Protein AF-A0A439CVV2-F1 (afdb_monomer_lite)

Sequence (310 aa):
MNSAYDDSGLVEGTWQECLGVKFKWTSQHLTPQQLHPLIYSYDKAATEAVERLDDMMASQPTNSPSGDENLDEAANPSPKKKNNPQWHLYELIQEHASKDERIGKLWAEVNTVPEWVDWDQIERGQKIFFRYGGAAISTLTFLSLLGGMGGARTVETLGRTGGFDVKVVRRRLLETVQHTLNVHRDLKSIQPGGDGFVNSVSYFIRDIHILLSRLQALPTLDTVYHKHQVLTRAPHHQSPPPTRRRPAPHHAIAAVQPRYYDTASYGVPINDLDSMGTISVFSAAPIWLGLPRQGIRLREQEIADYLALW

Secondary structure (DSSP, 8-state):
---S--GGG--TT-EEEETTEEEE--TTSPPHHHHGGGGG---HHHHHHHHHHHHHHHTS---PPP--------S---------HHHHHHHHHHHHTTT-HHHHHHHHHHH---TT--HHHHHHHHHHHHHTHHHHHHHHIIIIIIHHTT-HHHHHHHHHTTTTSHHHHHHHHHHHHHHHHHHHH-HHHHSTTSHHHHHHHHHHHHHHHHHHHHHTTSS-HHHHHHHHHHTTS------PPPPP-----TT-SGGG-TTS--HHHH-STT-HHHHHHHHHHHHHIIIIIIHHHTT----HHHHHHHHHH-

Foldseek 3Di:
DPPDFPCVQQDAQDWDADPNDIDGRHPPDDGPVRLVVLLAADDPLLLQLLVVLVVVVVPDPPPDPPDDDDPDDPPDCDPDPPPPVLLVVLVSLVVCLVVDVSSVVVVCVLQDDDPPADLVLLLLLLVLCVVCVVLLVVLCVCCVVVVLCVDPLSVLLCVLLVCPDPVNVVVVVVLVVVLVCQLSVGSQQVHPPHVNSSSVVSVVSVVSNSLCQSQVLAPDSVVVVVVVVVVVDDDDDDDDDDDDDDDDDDRCDSVVDNPSDDCVVNNRPPGPSVVVVNLCSSLPSSARPGQVVVVHHDDPSNSSSNNSSD

pLDDT: mean 73.56, std 22.21, range [26.31, 97.0]

Organism: NCBI:txid363999

Radius of gyration: 23.09 Å; chains: 1; bounding box: 62×69×52 Å

Structure (mmCIF, N/CA/C/O backbone):
data_AF-A0A439CVV2-F1
#
_entry.id   AF-A0A439CVV2-F1
#
loop_
_atom_site.group_PDB
_atom_site.id
_atom_site.type_symbol
_atom_site.label_atom_id
_atom_site.label_alt_id
_atom_site.label_comp_id
_atom_site.label_asym_id
_atom_site.label_entity_id
_atom_site.label_seq_id
_atom_site.pdbx_PDB_ins_code
_atom_site.Cartn_x
_atom_site.Cartn_y
_atom_site.Cartn_z
_atom_site.occupancy
_atom_site.B_iso_or_equiv
_atom_site.auth_seq_id
_atom_site.auth_comp_id
_atom_site.auth_asym_id
_atom_site.auth_atom_id
_atom_site.pdbx_PDB_model_num
ATOM 1 N N . MET A 1 1 ? 1.591 -30.458 7.700 1.00 31.52 1 MET A N 1
ATOM 2 C CA . MET A 1 1 ? 0.904 -30.003 8.928 1.00 31.52 1 MET A CA 1
ATOM 3 C C . MET A 1 1 ? -0.271 -29.131 8.494 1.00 31.52 1 MET A C 1
ATOM 5 O O . MET A 1 1 ? -0.078 -27.947 8.281 1.00 31.52 1 MET A O 1
ATOM 9 N N . ASN A 1 2 ? -1.450 -29.726 8.278 1.00 33.47 2 ASN A N 1
ATOM 10 C CA . ASN A 1 2 ? -2.683 -29.033 7.865 1.00 33.47 2 ASN A CA 1
ATOM 11 C C . ASN A 1 2 ? -3.602 -28.859 9.084 1.00 33.47 2 ASN A C 1
ATOM 13 O O . ASN A 1 2 ? -4.545 -29.624 9.246 1.00 33.47 2 ASN A O 1
ATOM 17 N N . SER A 1 3 ? -3.282 -27.935 9.992 1.00 41.78 3 SER A N 1
ATOM 18 C CA . SER A 1 3 ? -4.073 -27.736 11.221 1.00 41.78 3 SER A CA 1
ATOM 19 C C . SER A 1 3 ? -3.944 -26.312 11.779 1.00 41.78 3 SER A C 1
ATOM 21 O O . SER A 1 3 ? -3.589 -26.144 12.943 1.00 41.78 3 SER A O 1
ATOM 23 N N . ALA A 1 4 ? -4.175 -25.275 10.970 1.00 43.25 4 ALA A N 1
ATOM 24 C CA . ALA A 1 4 ? -4.118 -23.894 11.477 1.00 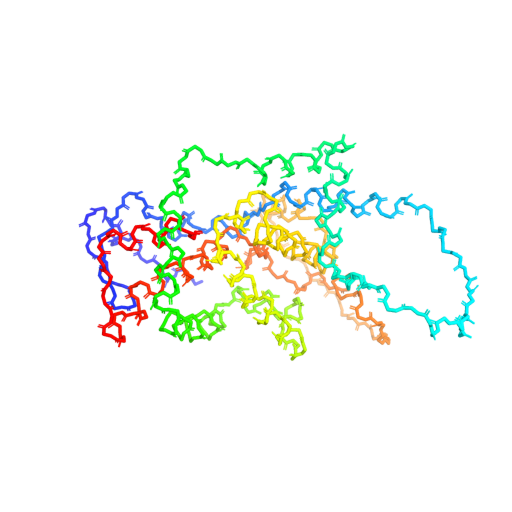43.25 4 ALA A CA 1
ATOM 25 C C . ALA A 1 4 ? -5.367 -23.042 11.213 1.00 43.25 4 ALA A C 1
ATOM 27 O O . ALA A 1 4 ? -5.501 -21.997 11.838 1.00 43.25 4 ALA A O 1
ATOM 28 N N . TYR A 1 5 ? -6.294 -23.482 10.361 1.00 51.50 5 TYR A N 1
ATOM 29 C CA . TYR A 1 5 ? -7.507 -22.722 10.067 1.00 51.50 5 TYR A CA 1
ATOM 30 C C . TYR A 1 5 ? -8.695 -23.680 10.072 1.00 51.50 5 TYR A C 1
ATOM 32 O O . TYR A 1 5 ? -8.883 -24.459 9.142 1.00 51.50 5 TYR A O 1
ATOM 40 N N . ASP A 1 6 ? -9.411 -23.707 11.194 1.00 55.75 6 ASP A N 1
ATOM 41 C CA . ASP A 1 6 ? -10.706 -24.369 11.297 1.00 55.75 6 ASP A CA 1
ATOM 42 C C . ASP A 1 6 ? -11.777 -23.390 10.804 1.00 55.75 6 ASP A C 1
ATOM 44 O O . ASP A 1 6 ? -12.270 -22.551 11.557 1.00 55.75 6 ASP A O 1
ATOM 48 N N . ASP A 1 7 ? -12.106 -23.460 9.515 1.00 62.59 7 ASP A N 1
ATOM 49 C CA . ASP A 1 7 ? -13.101 -22.563 8.913 1.00 62.59 7 ASP A CA 1
ATOM 50 C C . ASP A 1 7 ? -14.540 -22.958 9.250 1.00 62.59 7 ASP A C 1
ATOM 52 O O . ASP A 1 7 ? -15.475 -22.269 8.843 1.00 62.59 7 ASP A O 1
ATOM 56 N N . SER A 1 8 ? -14.748 -24.043 10.007 1.00 61.91 8 SER A N 1
ATOM 57 C CA . SER A 1 8 ? -16.090 -24.499 10.386 1.00 61.91 8 SER A CA 1
ATOM 58 C C . SER A 1 8 ? -16.854 -23.474 11.237 1.00 61.91 8 SER A C 1
ATOM 60 O O . SER A 1 8 ? -18.084 -23.514 11.292 1.00 61.91 8 SER A O 1
ATOM 62 N N . GLY A 1 9 ? -16.143 -22.514 11.844 1.00 66.38 9 GLY A N 1
ATOM 63 C CA . GLY A 1 9 ? -16.711 -21.388 12.586 1.00 66.38 9 GLY A CA 1
ATOM 64 C C . GLY A 1 9 ? -16.961 -20.110 11.772 1.00 66.38 9 GLY A C 1
ATOM 65 O O . GLY A 1 9 ? -17.570 -19.182 12.306 1.00 66.38 9 GLY A O 1
ATOM 66 N N . LEU A 1 10 ? -16.522 -20.025 10.509 1.00 78.38 10 LEU A N 1
ATOM 67 C CA . LEU A 1 10 ? -16.614 -18.812 9.678 1.00 78.38 10 LEU A CA 1
ATOM 68 C C . LEU A 1 10 ? -17.959 -18.728 8.941 1.00 78.38 10 LEU A C 1
ATOM 70 O O . LEU A 1 10 ? -18.034 -18.737 7.713 1.00 78.38 10 LEU A O 1
ATOM 74 N N . VAL A 1 11 ? -19.046 -18.661 9.708 1.00 82.38 11 VAL A N 1
ATOM 75 C CA . VAL A 1 11 ? -20.411 -18.555 9.171 1.00 82.38 11 VAL A CA 1
ATOM 76 C C . VAL A 1 11 ? -20.853 -17.093 9.146 1.00 82.38 11 VAL A C 1
ATOM 78 O O . VAL A 1 11 ? -20.638 -16.351 10.108 1.00 82.38 11 VAL A O 1
ATOM 81 N N . GLU A 1 12 ? -21.494 -16.667 8.056 1.00 87.38 12 GLU A N 1
ATOM 82 C CA . GLU A 1 12 ? -22.037 -15.313 7.936 1.00 87.38 12 GLU A CA 1
ATOM 83 C C . GLU A 1 12 ? -22.966 -14.981 9.111 1.00 87.38 12 GLU A C 1
ATOM 85 O O . GLU A 1 12 ? -23.849 -15.746 9.498 1.00 87.38 12 GLU A O 1
ATOM 90 N N . GLY A 1 13 ? -22.731 -13.821 9.713 1.00 86.38 13 GLY A N 1
ATOM 91 C CA . GLY A 1 13 ? -23.488 -13.329 10.849 1.00 86.38 13 GLY A CA 1
ATOM 92 C C . GLY A 1 13 ? -22.979 -13.759 12.224 1.00 86.38 13 GLY A C 1
ATOM 93 O O . GLY A 1 13 ? -23.478 -13.232 13.222 1.00 86.38 13 GLY A O 1
ATOM 94 N N . THR A 1 14 ? -21.977 -14.637 12.295 1.00 90.25 14 THR A N 1
ATOM 95 C CA . THR A 1 14 ? -21.318 -15.003 13.558 1.00 90.25 14 THR A CA 1
ATOM 96 C C . THR A 1 14 ? -20.357 -13.920 14.038 1.00 90.25 14 THR A C 1
ATOM 98 O O . THR A 1 14 ? -19.819 -13.137 13.252 1.00 90.25 14 THR A O 1
ATOM 101 N N . TRP A 1 15 ? -20.150 -13.862 15.353 1.00 90.81 15 TRP A N 1
ATOM 102 C CA . TRP A 1 15 ? -19.156 -12.984 15.962 1.00 90.81 15 TRP A CA 1
ATOM 103 C C . TRP A 1 15 ? -17.800 -13.678 16.009 1.00 90.81 15 TRP A C 1
ATOM 105 O O . TRP A 1 15 ? -17.697 -14.795 16.508 1.00 90.81 15 TRP A O 1
ATOM 115 N N . GLN A 1 16 ? -16.775 -12.978 15.540 1.00 88.31 16 GLN A N 1
ATOM 116 C CA . GLN A 1 16 ? -15.381 -13.399 15.575 1.00 88.31 16 GLN A CA 1
ATOM 117 C C . GLN A 1 16 ? -14.583 -12.435 16.457 1.00 88.31 16 GLN A C 1
ATOM 119 O O . GLN A 1 16 ? -14.930 -11.256 16.574 1.00 88.31 16 GLN A O 1
ATOM 124 N N . GLU A 1 17 ? -13.519 -12.929 17.089 1.00 87.62 17 GLU A N 1
ATOM 125 C CA . GLU A 1 17 ? -12.618 -12.122 17.912 1.00 87.62 17 GLU A CA 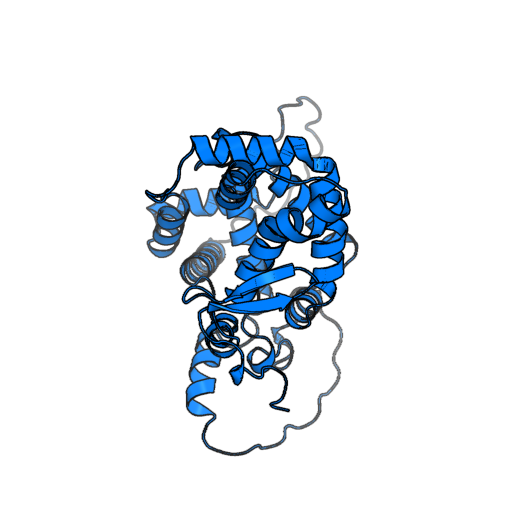1
ATOM 126 C C . GLU A 1 17 ? -11.171 -12.324 17.465 1.00 87.62 17 GLU A C 1
ATOM 128 O O . GLU A 1 17 ? -10.658 -13.441 17.460 1.00 87.62 17 GLU A O 1
ATOM 133 N N . CYS A 1 18 ? -10.503 -11.233 17.099 1.00 82.19 18 CYS A N 1
ATOM 134 C CA . CYS A 1 18 ? -9.099 -11.246 16.703 1.00 82.19 18 CYS A CA 1
ATOM 135 C C . CYS A 1 18 ? -8.388 -10.020 17.279 1.00 82.19 18 CYS A C 1
ATOM 137 O O . CYS A 1 18 ? -8.911 -8.909 17.222 1.00 82.19 18 CYS A O 1
ATOM 139 N N . LEU A 1 19 ? -7.203 -10.215 17.871 1.00 77.94 19 LEU A N 1
ATOM 140 C CA . LEU A 1 19 ? -6.391 -9.148 18.486 1.00 77.94 19 LEU A CA 1
ATOM 141 C C . LEU A 1 19 ? -7.148 -8.278 19.519 1.00 77.94 19 LEU A C 1
ATOM 143 O O . LEU A 1 19 ? -6.795 -7.116 19.745 1.00 77.94 19 LEU A O 1
ATOM 147 N N . GLY A 1 20 ? -8.169 -8.854 20.167 1.00 81.12 20 GLY A N 1
ATOM 148 C CA . GLY A 1 20 ? -9.042 -8.181 21.136 1.00 81.12 20 GLY A CA 1
ATOM 149 C C . GLY A 1 20 ? -10.136 -7.306 20.511 1.00 81.12 20 GLY A C 1
ATOM 150 O O . GLY A 1 20 ? -10.768 -6.527 21.222 1.00 81.12 20 GLY A O 1
ATOM 151 N N . VAL A 1 21 ? -10.356 -7.409 19.198 1.00 83.94 21 VAL A N 1
ATOM 152 C CA . VAL A 1 21 ? -11.432 -6.732 18.466 1.00 83.94 21 VAL A CA 1
ATOM 153 C C . VAL A 1 21 ? -12.486 -7.759 18.076 1.00 83.94 21 VAL A C 1
ATOM 155 O O . VAL A 1 21 ? -12.169 -8.792 17.485 1.00 83.94 21 VAL A O 1
ATOM 158 N N . LYS A 1 22 ? -13.748 -7.459 18.396 1.00 89.25 22 LYS A N 1
ATOM 159 C CA . LYS A 1 22 ? -14.904 -8.266 17.996 1.00 89.25 22 LYS A CA 1
ATOM 160 C C . LYS A 1 22 ? -15.533 -7.689 16.742 1.00 89.25 22 LYS A C 1
ATOM 162 O O . LYS A 1 22 ? -15.829 -6.496 16.700 1.00 89.25 22 LYS A O 1
ATOM 167 N N . PHE A 1 23 ? -15.776 -8.534 15.754 1.00 89.19 23 PHE A N 1
ATOM 168 C CA . PHE A 1 23 ? -16.427 -8.147 14.509 1.00 89.19 23 PHE A CA 1
ATOM 169 C C . PHE A 1 23 ? -17.390 -9.236 14.047 1.00 89.19 23 PHE A C 1
ATOM 171 O O . PHE A 1 23 ? -17.305 -10.391 14.468 1.00 89.19 23 PHE A O 1
ATOM 178 N N . LYS A 1 24 ? -18.348 -8.848 13.210 1.00 91.00 24 LYS A N 1
ATOM 179 C CA . LYS A 1 24 ? -19.322 -9.769 12.632 1.00 91.00 24 LYS A CA 1
ATOM 180 C C . LYS A 1 24 ? -18.786 -10.267 11.296 1.00 91.00 24 LYS A C 1
ATOM 182 O O . LYS A 1 24 ? -18.439 -9.452 10.444 1.00 91.00 24 LYS A O 1
ATOM 187 N N . TRP A 1 25 ? -18.735 -11.582 11.117 1.00 89.94 25 TRP A N 1
ATOM 188 C CA . TRP A 1 25 ? -18.356 -12.175 9.841 1.00 89.94 25 TRP A CA 1
ATOM 189 C C . TRP A 1 25 ? -19.425 -11.862 8.791 1.00 89.94 25 TRP A C 1
ATOM 191 O O . TRP A 1 25 ? -20.625 -11.997 9.049 1.00 89.94 25 TRP A O 1
ATOM 201 N N . THR A 1 26 ? -18.995 -11.434 7.611 1.00 91.94 26 THR A N 1
ATOM 202 C CA . THR A 1 26 ? -19.865 -11.065 6.484 1.00 91.94 26 THR A CA 1
ATOM 203 C C . THR A 1 26 ? -19.395 -11.771 5.224 1.00 91.94 26 THR A C 1
ATOM 205 O O . THR A 1 26 ? -18.246 -12.201 5.149 1.00 91.94 26 THR A O 1
ATOM 208 N N . SER A 1 27 ? -20.249 -11.815 4.207 1.00 89.50 27 SER A N 1
ATOM 209 C CA . SER A 1 27 ? -19.909 -12.290 2.859 1.00 89.50 27 SER A CA 1
ATOM 210 C C . SER A 1 27 ? -18.739 -11.555 2.179 1.00 89.50 27 SER A C 1
ATOM 212 O O . SER A 1 27 ? -18.200 -12.066 1.203 1.00 89.50 27 SER A O 1
ATOM 214 N N . GLN A 1 28 ? -18.312 -10.391 2.686 1.00 89.56 28 GLN A N 1
ATOM 215 C CA . GLN A 1 28 ? -17.134 -9.665 2.188 1.00 89.56 28 GLN A CA 1
ATOM 216 C C . GLN A 1 28 ? -15.811 -10.147 2.809 1.00 89.56 28 GLN A C 1
ATOM 218 O O . GLN A 1 28 ? -14.742 -9.806 2.307 1.00 89.56 28 GLN A O 1
ATOM 223 N N . HIS A 1 29 ? -15.857 -10.917 3.899 1.00 89.62 29 HIS A N 1
ATOM 224 C CA . HIS A 1 29 ? -14.654 -11.460 4.522 1.00 89.62 29 HIS A CA 1
ATOM 225 C C . HIS A 1 29 ? -14.193 -12.712 3.774 1.00 89.62 29 HIS A C 1
ATOM 227 O O . HIS A 1 29 ? -14.954 -13.661 3.593 1.00 89.62 29 HIS A O 1
ATOM 233 N N . LEU A 1 30 ? -12.925 -12.717 3.366 1.00 89.31 30 LEU A N 1
ATOM 234 C CA . LEU A 1 30 ? -12.319 -13.839 2.661 1.00 89.31 30 LEU A CA 1
ATOM 235 C C . LEU A 1 30 ? -11.779 -14.872 3.653 1.00 89.31 30 LEU A C 1
ATOM 237 O O . LEU A 1 30 ? -11.130 -14.520 4.643 1.00 89.31 30 LEU A O 1
A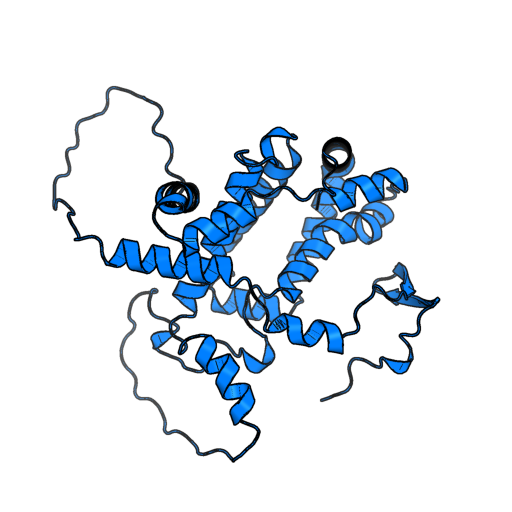TOM 241 N N . THR A 1 31 ? -12.014 -16.154 3.376 1.00 88.56 31 THR A N 1
ATOM 242 C CA . THR A 1 31 ? -11.431 -17.246 4.164 1.00 88.56 31 THR A CA 1
ATOM 243 C C . THR A 1 31 ? -9.936 -17.407 3.858 1.00 88.56 31 THR A C 1
ATOM 245 O O . THR A 1 31 ? -9.466 -17.000 2.789 1.00 88.56 31 THR A O 1
ATOM 248 N N . PRO A 1 32 ? -9.158 -18.057 4.741 1.00 85.25 32 PRO A N 1
ATOM 249 C CA . PRO A 1 32 ? -7.752 -18.367 4.485 1.00 85.25 32 PRO A CA 1
ATOM 250 C C . PRO A 1 32 ? -7.507 -19.091 3.152 1.00 85.25 32 PRO A C 1
ATOM 252 O O . PRO A 1 32 ? -6.533 -18.792 2.466 1.00 85.25 32 PRO A O 1
ATOM 255 N N . GLN A 1 33 ? -8.399 -19.993 2.731 1.00 86.88 33 GLN A N 1
ATOM 256 C CA . GLN A 1 33 ? -8.292 -20.703 1.447 1.00 86.88 33 GLN A CA 1
ATOM 257 C C . GLN A 1 33 ? -8.554 -19.783 0.259 1.00 86.88 33 GLN A C 1
ATOM 259 O O . GLN A 1 33 ? -7.939 -19.970 -0.785 1.00 86.88 33 GLN A O 1
ATOM 264 N N . GLN A 1 34 ? -9.446 -18.802 0.406 1.00 89.19 34 GLN A N 1
ATOM 265 C CA . GLN A 1 34 ? -9.706 -17.802 -0.631 1.00 89.19 34 GLN A CA 1
ATOM 266 C C . GLN A 1 34 ? -8.560 -16.791 -0.741 1.00 89.19 34 GLN A C 1
ATOM 268 O O . GLN A 1 34 ? -8.250 -16.338 -1.839 1.00 89.19 34 GLN A O 1
ATOM 273 N N . LEU A 1 35 ? -7.902 -16.473 0.378 1.00 90.31 35 LEU A N 1
ATOM 274 C CA . LEU A 1 35 ? -6.733 -15.591 0.415 1.00 90.31 35 LEU A CA 1
ATOM 275 C C . LEU A 1 35 ? -5.456 -16.284 -0.070 1.00 90.31 35 LEU A C 1
ATOM 277 O O . LEU A 1 35 ? -4.573 -15.625 -0.608 1.00 90.31 35 LEU A O 1
ATOM 281 N N . HIS A 1 36 ? -5.330 -17.602 0.105 1.00 88.75 36 HIS A N 1
ATOM 282 C CA . HIS A 1 36 ? -4.091 -18.317 -0.202 1.00 88.75 36 HIS A CA 1
ATOM 283 C C . HIS A 1 36 ? -3.615 -18.166 -1.661 1.00 88.75 36 HIS A C 1
ATOM 285 O O . HIS A 1 36 ? -2.432 -17.900 -1.847 1.00 88.75 36 HIS A O 1
ATOM 291 N N . PRO A 1 37 ? -4.466 -18.238 -2.704 1.00 91.75 37 PRO A N 1
ATOM 292 C CA . PRO A 1 37 ? -4.042 -17.992 -4.084 1.00 91.75 37 PRO A CA 1
ATOM 293 C C . PRO A 1 37 ? -3.390 -16.624 -4.315 1.00 91.75 37 PRO A C 1
ATOM 295 O O . PRO A 1 37 ? -2.534 -16.501 -5.191 1.00 91.75 37 PRO A O 1
ATOM 298 N N . LEU A 1 38 ? -3.744 -15.611 -3.516 1.00 89.75 38 LEU A N 1
ATOM 299 C CA . LEU A 1 38 ? -3.215 -14.254 -3.653 1.00 89.75 38 LEU A CA 1
ATOM 300 C C . LEU A 1 38 ? -1.727 -14.163 -3.323 1.00 89.75 38 LEU A C 1
ATOM 302 O O . LEU A 1 38 ? -1.101 -13.187 -3.711 1.00 89.75 38 LEU A O 1
ATOM 306 N N . ILE A 1 39 ? -1.127 -15.177 -2.686 1.00 87.50 39 ILE A N 1
ATOM 307 C CA . ILE A 1 39 ? 0.331 -15.206 -2.495 1.00 87.50 39 ILE A CA 1
ATOM 308 C C . ILE A 1 39 ? 1.090 -15.403 -3.813 1.00 87.50 39 ILE A C 1
ATOM 310 O O . ILE A 1 39 ? 2.279 -15.113 -3.886 1.00 87.50 39 ILE A O 1
ATOM 314 N N . TYR A 1 40 ? 0.423 -15.902 -4.855 1.00 85.44 40 TYR A N 1
ATOM 315 C CA . TYR A 1 40 ? 1.002 -16.112 -6.186 1.00 85.44 40 TYR A CA 1
ATOM 316 C C . TYR A 1 40 ? 0.550 -15.059 -7.204 1.00 85.44 40 TYR A C 1
ATOM 318 O O . TYR A 1 40 ? 0.935 -15.137 -8.371 1.00 85.44 40 TYR A O 1
ATOM 326 N N . SER A 1 41 ? -0.277 -14.104 -6.777 1.00 86.75 41 SER A N 1
ATOM 327 C CA . SER A 1 41 ? -0.754 -12.999 -7.602 1.00 86.75 41 SER A CA 1
ATOM 328 C C . SER A 1 41 ? 0.100 -11.759 -7.358 1.00 86.75 41 SER A C 1
ATOM 330 O O . SER A 1 41 ? 0.536 -11.513 -6.233 1.00 86.75 41 SER A O 1
ATOM 332 N N . TYR A 1 42 ? 0.391 -11.029 -8.427 1.00 86.56 42 TYR A N 1
ATOM 333 C CA . TYR A 1 42 ? 1.249 -9.850 -8.429 1.00 86.56 42 TYR A CA 1
ATOM 334 C C . TYR A 1 42 ? 0.868 -8.937 -9.598 1.00 86.56 42 TYR A C 1
ATOM 336 O O . TYR A 1 42 ? 0.173 -9.356 -10.531 1.00 86.56 42 TYR A O 1
ATOM 344 N N . ASP A 1 43 ? 1.376 -7.706 -9.580 1.00 89.00 43 ASP A N 1
ATOM 345 C CA . ASP A 1 43 ? 1.121 -6.738 -10.643 1.00 89.00 43 ASP A CA 1
ATOM 346 C C . ASP A 1 43 ? 1.903 -7.078 -11.924 1.00 89.00 43 ASP A C 1
ATOM 348 O O . ASP A 1 43 ? 3.110 -6.834 -12.052 1.00 89.00 43 ASP A O 1
ATOM 352 N N . LYS A 1 44 ? 1.185 -7.648 -12.894 1.00 88.50 44 LYS A N 1
ATOM 353 C CA . LYS A 1 44 ? 1.722 -7.987 -14.215 1.00 88.50 44 LYS A CA 1
ATOM 354 C C . LYS A 1 44 ? 1.991 -6.755 -15.071 1.00 88.50 44 LYS A C 1
ATOM 356 O O . LYS A 1 44 ? 3.001 -6.736 -15.762 1.00 88.50 44 LYS A O 1
ATOM 361 N N . ALA A 1 45 ? 1.128 -5.739 -15.023 1.00 89.50 45 ALA A N 1
ATOM 362 C CA . ALA A 1 45 ? 1.278 -4.544 -15.853 1.00 89.50 45 ALA A CA 1
ATOM 363 C C . ALA A 1 45 ? 2.552 -3.784 -15.471 1.00 89.50 45 ALA A C 1
ATOM 365 O O . ALA A 1 45 ? 3.340 -3.396 -16.335 1.00 89.50 45 ALA A O 1
ATOM 366 N N . ALA A 1 46 ? 2.802 -3.652 -14.170 1.00 87.81 46 ALA A N 1
ATOM 367 C CA . ALA A 1 46 ? 4.012 -3.036 -13.660 1.00 87.81 46 ALA A CA 1
ATOM 368 C C . ALA A 1 46 ? 5.264 -3.878 -13.935 1.00 87.81 46 ALA A C 1
ATOM 370 O O . ALA A 1 46 ? 6.296 -3.332 -14.324 1.00 87.81 46 ALA A O 1
ATOM 371 N N . THR A 1 47 ? 5.166 -5.203 -13.793 1.00 87.31 47 THR A N 1
ATOM 372 C CA . THR A 1 47 ? 6.264 -6.126 -14.122 1.00 87.31 47 THR A CA 1
ATOM 373 C C . THR A 1 47 ? 6.655 -6.025 -15.599 1.00 87.31 47 THR A C 1
ATOM 375 O O . THR A 1 47 ? 7.815 -5.762 -15.908 1.00 87.31 47 THR A O 1
ATOM 378 N N . GLU A 1 48 ? 5.686 -6.138 -16.510 1.00 87.94 48 GLU A N 1
ATOM 379 C CA . GLU A 1 48 ? 5.901 -6.062 -17.961 1.00 87.94 48 GLU A CA 1
ATOM 380 C C . GLU A 1 48 ? 6.458 -4.699 -18.401 1.00 87.94 48 GLU A C 1
ATOM 382 O O . GLU A 1 48 ? 7.292 -4.633 -19.308 1.00 87.94 48 GLU A O 1
ATOM 387 N N . ALA A 1 49 ? 6.014 -3.608 -17.768 1.00 88.50 49 ALA A N 1
ATOM 388 C CA . ALA A 1 49 ? 6.512 -2.265 -18.050 1.00 88.50 49 ALA A CA 1
ATOM 389 C C . ALA A 1 49 ? 7.971 -2.081 -17.604 1.00 88.50 49 ALA A C 1
ATOM 391 O O . ALA A 1 49 ? 8.757 -1.484 -18.342 1.00 88.50 49 ALA A O 1
ATOM 392 N N . VAL A 1 50 ? 8.351 -2.605 -16.432 1.00 86.50 50 VAL A N 1
ATOM 393 C CA . VAL A 1 50 ? 9.738 -2.541 -15.943 1.00 86.50 50 VAL A CA 1
ATOM 394 C C . VAL A 1 50 ? 10.666 -3.396 -16.798 1.00 86.50 50 VAL A C 1
ATOM 396 O O . VAL A 1 50 ? 11.711 -2.904 -17.210 1.00 86.50 50 VAL A O 1
ATOM 399 N N . GLU A 1 51 ? 10.280 -4.632 -17.126 1.00 87.06 51 GLU A N 1
ATOM 400 C CA . GLU A 1 51 ? 11.075 -5.492 -18.016 1.00 87.06 51 GLU A CA 1
ATOM 401 C C . GLU A 1 51 ? 11.293 -4.825 -19.374 1.00 87.06 51 GLU A C 1
ATOM 403 O O . GLU A 1 51 ? 12.405 -4.796 -19.902 1.00 87.06 51 GLU A O 1
ATOM 408 N N . ARG A 1 52 ? 10.240 -4.205 -19.916 1.00 86.00 52 ARG A N 1
ATOM 409 C CA . ARG A 1 52 ? 10.336 -3.489 -21.183 1.00 86.00 52 ARG A CA 1
ATOM 410 C C . ARG A 1 52 ? 11.247 -2.267 -21.096 1.00 86.00 52 ARG A C 1
ATOM 412 O O . ARG A 1 52 ? 11.985 -2.003 -22.046 1.00 86.00 52 ARG A O 1
ATOM 419 N N . LEU A 1 53 ? 11.200 -1.527 -19.990 1.00 85.94 53 LEU A N 1
ATOM 420 C CA . LEU A 1 53 ? 12.093 -0.397 -19.748 1.00 85.94 53 LEU A CA 1
ATOM 421 C C . LEU A 1 53 ? 13.557 -0.859 -19.678 1.00 85.94 53 LEU A C 1
ATOM 423 O O . LEU A 1 53 ? 14.411 -0.255 -20.330 1.00 85.94 53 LEU A O 1
ATOM 427 N N . ASP A 1 54 ? 13.831 -1.958 -18.973 1.00 83.81 54 ASP A N 1
ATOM 428 C CA . ASP A 1 54 ? 15.168 -2.553 -18.879 1.00 83.81 54 ASP A CA 1
ATOM 429 C C . ASP A 1 54 ? 15.686 -2.994 -20.263 1.00 83.81 54 ASP A C 1
ATOM 431 O O . ASP A 1 54 ? 16.820 -2.667 -20.626 1.00 83.81 54 ASP A O 1
ATOM 435 N N . ASP A 1 55 ? 14.846 -3.625 -21.093 1.00 84.31 55 ASP A N 1
ATOM 436 C CA . ASP A 1 55 ? 15.187 -3.990 -22.478 1.00 84.31 55 ASP A CA 1
ATOM 437 C C . ASP A 1 55 ? 15.544 -2.763 -23.335 1.00 84.31 55 ASP A C 1
ATOM 439 O O . ASP A 1 55 ? 16.480 -2.791 -24.144 1.00 84.31 55 ASP A O 1
ATOM 443 N N . MET A 1 56 ? 14.795 -1.666 -23.176 1.00 82.06 56 MET A N 1
ATOM 444 C CA . MET A 1 56 ? 15.045 -0.414 -23.896 1.00 82.06 56 MET A CA 1
ATOM 445 C C . MET A 1 56 ? 16.366 0.218 -23.472 1.00 82.06 56 MET A C 1
ATOM 447 O O . MET A 1 56 ? 17.114 0.680 -24.333 1.00 82.06 56 MET A O 1
ATOM 451 N N . MET A 1 57 ? 16.666 0.220 -22.173 1.00 79.69 57 MET A N 1
ATOM 452 C CA . MET A 1 57 ? 17.916 0.756 -21.636 1.00 79.69 57 MET A CA 1
ATOM 453 C C . MET A 1 57 ? 19.122 -0.101 -22.038 1.00 79.69 57 MET A C 1
ATOM 455 O O . MET A 1 57 ? 20.154 0.448 -22.416 1.00 79.69 57 MET A O 1
ATOM 459 N N . ALA A 1 58 ? 18.985 -1.429 -22.039 1.00 77.56 58 ALA A N 1
ATOM 460 C CA . ALA A 1 58 ? 20.028 -2.353 -22.489 1.00 77.56 58 ALA A CA 1
ATOM 461 C C . ALA A 1 58 ? 20.323 -2.239 -23.996 1.00 77.56 58 ALA A C 1
ATOM 463 O O . ALA A 1 58 ? 21.441 -2.510 -24.434 1.00 77.56 58 ALA A O 1
ATOM 464 N N . SER A 1 59 ? 19.332 -1.822 -24.787 1.00 67.75 59 SER A N 1
ATOM 465 C CA . SER A 1 59 ? 19.452 -1.645 -26.239 1.00 67.75 59 SER A CA 1
ATOM 466 C C . SER A 1 59 ? 20.010 -0.277 -26.653 1.00 67.75 59 SER A C 1
ATOM 468 O O . SER A 1 59 ? 20.280 -0.065 -27.838 1.00 67.75 59 SER A O 1
ATOM 470 N N . GLN A 1 60 ? 20.188 0.666 -25.719 1.00 61.78 60 GLN A N 1
ATOM 471 C CA . GLN A 1 60 ? 20.846 1.933 -26.031 1.00 61.78 60 GLN A CA 1
ATOM 472 C C . GLN A 1 60 ? 22.355 1.698 -26.209 1.00 61.78 60 GLN A C 1
ATOM 474 O O . GLN A 1 60 ? 22.996 1.135 -25.320 1.00 61.78 60 GLN A O 1
ATOM 479 N N . PRO A 1 61 ? 22.965 2.129 -27.331 1.00 44.47 61 PRO A N 1
ATOM 480 C CA . PRO A 1 61 ? 24.409 2.052 -27.483 1.00 44.47 61 PRO A CA 1
ATOM 481 C C . PRO A 1 61 ? 25.063 2.888 -26.382 1.00 44.47 61 PRO A C 1
ATOM 483 O O . PRO A 1 61 ? 24.724 4.057 -26.193 1.00 44.47 61 PRO A O 1
ATOM 486 N N . THR A 1 62 ? 26.000 2.283 -25.651 1.00 41.44 62 THR A N 1
ATOM 487 C CA . THR A 1 62 ? 26.797 2.930 -24.607 1.00 41.44 62 THR A CA 1
ATOM 488 C C . THR A 1 62 ? 27.670 4.030 -25.211 1.00 41.44 62 THR A C 1
ATOM 490 O O . THR A 1 62 ? 28.867 3.850 -25.417 1.00 41.44 62 THR A O 1
ATOM 493 N N . ASN A 1 63 ? 27.092 5.193 -25.491 1.00 36.50 63 ASN A N 1
ATOM 494 C CA . ASN A 1 63 ? 27.847 6.418 -25.699 1.00 36.50 63 ASN A CA 1
ATOM 495 C C . ASN A 1 63 ? 28.130 7.029 -24.326 1.00 36.50 63 ASN A C 1
ATOM 497 O O . ASN A 1 63 ? 27.545 8.036 -23.937 1.00 36.50 63 ASN A O 1
ATOM 501 N N . SER A 1 64 ? 29.025 6.396 -23.570 1.00 32.50 64 SER A N 1
ATOM 502 C CA . SER A 1 64 ? 29.730 7.086 -22.493 1.00 32.50 64 SER A CA 1
ATOM 503 C C . SER A 1 64 ? 30.955 7.766 -23.106 1.00 32.50 64 SER A C 1
ATOM 505 O O . SER A 1 64 ? 31.828 7.057 -23.614 1.00 32.50 64 SER A O 1
ATOM 507 N N . PRO A 1 65 ? 31.087 9.106 -23.065 1.00 34.44 65 PRO A N 1
ATOM 508 C CA . PRO A 1 65 ? 32.396 9.707 -23.218 1.00 34.44 65 PRO A CA 1
ATOM 509 C C . PRO A 1 65 ? 33.227 9.282 -22.009 1.00 34.44 65 PRO A C 1
ATOM 511 O O . PRO A 1 65 ? 32.865 9.505 -20.853 1.00 34.44 65 PRO A O 1
ATOM 514 N N . SER A 1 66 ? 34.321 8.597 -22.305 1.00 31.98 66 SER A N 1
ATOM 515 C CA . SER A 1 66 ? 35.381 8.303 -21.354 1.00 31.98 66 SER A CA 1
ATOM 516 C C . SER A 1 66 ? 36.175 9.590 -21.119 1.00 31.98 66 SER A C 1
ATOM 518 O O . SER A 1 66 ? 36.642 10.164 -22.093 1.00 31.98 66 SER A O 1
ATOM 520 N N . GLY A 1 67 ? 36.346 9.994 -19.857 1.00 30.22 67 GLY A N 1
ATOM 521 C CA . GLY A 1 67 ? 37.362 10.961 -19.417 1.00 30.22 67 GLY A CA 1
ATOM 522 C C . GLY A 1 67 ? 37.072 12.439 -19.703 1.00 30.22 67 GLY A C 1
ATOM 523 O O . GLY A 1 67 ? 37.126 12.882 -20.840 1.00 30.22 67 GLY A O 1
ATOM 524 N N . ASP A 1 68 ? 36.801 13.213 -18.652 1.00 26.31 68 ASP A N 1
ATOM 525 C CA . ASP A 1 68 ? 37.784 14.190 -18.163 1.00 26.31 68 ASP A CA 1
ATOM 526 C C . ASP A 1 68 ? 37.297 14.817 -16.850 1.00 26.31 68 ASP A C 1
ATOM 528 O O . ASP A 1 68 ? 36.219 15.410 -16.757 1.00 26.31 68 ASP A O 1
ATOM 532 N N . GLU A 1 69 ? 38.112 14.661 -15.809 1.00 37.28 69 GLU A N 1
ATOM 533 C CA . GLU A 1 69 ? 38.029 15.466 -14.598 1.00 37.28 69 GLU A CA 1
ATOM 534 C C . GLU A 1 69 ? 38.426 16.903 -14.955 1.00 37.28 69 GLU A C 1
ATOM 536 O O . GLU A 1 69 ? 39.608 17.226 -15.004 1.00 37.28 69 GLU A O 1
ATOM 541 N N . ASN A 1 70 ? 37.452 17.785 -15.179 1.00 28.19 70 ASN A N 1
ATOM 542 C CA . ASN A 1 70 ? 37.695 19.223 -15.086 1.00 28.19 70 ASN A CA 1
ATOM 543 C C . ASN A 1 70 ? 37.230 19.725 -13.716 1.00 28.19 70 ASN A C 1
ATOM 545 O O . ASN A 1 70 ? 36.062 20.037 -13.476 1.00 28.19 70 ASN A O 1
ATOM 549 N N . LEU A 1 71 ? 38.199 19.761 -12.803 1.00 33.94 71 LEU A N 1
ATOM 550 C CA . LEU A 1 71 ? 38.235 20.656 -11.655 1.00 33.94 71 LEU A CA 1
ATOM 551 C C . LEU A 1 71 ? 38.342 22.085 -12.198 1.00 33.94 71 LEU A C 1
ATOM 553 O O . LEU A 1 71 ? 39.455 22.508 -12.448 1.00 33.94 71 LEU A O 1
ATOM 557 N N . ASP A 1 72 ? 37.224 22.772 -12.450 1.00 32.47 72 ASP A N 1
ATOM 558 C CA . ASP A 1 72 ? 37.132 24.246 -12.466 1.00 32.47 72 ASP A CA 1
ATOM 559 C C . ASP A 1 72 ? 35.709 24.693 -12.842 1.00 32.47 72 ASP A C 1
ATOM 561 O O . ASP A 1 72 ? 35.433 25.121 -13.956 1.00 32.47 72 ASP A O 1
ATOM 565 N N . GLU A 1 73 ? 34.767 24.610 -11.897 1.00 32.16 73 GLU A N 1
ATOM 566 C CA . GLU A 1 73 ? 33.513 25.375 -11.997 1.00 32.16 73 GLU A CA 1
ATOM 567 C C . GLU A 1 73 ? 32.922 25.652 -10.604 1.00 32.16 73 GLU A C 1
ATOM 569 O O . GLU A 1 73 ? 31.832 25.226 -10.216 1.00 32.16 73 GLU A O 1
ATOM 574 N N . ALA A 1 74 ? 33.699 26.377 -9.799 1.00 36.06 74 ALA A N 1
ATOM 575 C CA . ALA A 1 74 ? 33.270 26.957 -8.533 1.00 36.06 74 ALA A CA 1
ATOM 576 C C . ALA A 1 74 ? 32.859 28.426 -8.728 1.00 36.06 74 ALA A C 1
ATOM 578 O O . ALA A 1 74 ? 33.514 29.313 -8.196 1.00 36.06 74 ALA A O 1
ATOM 579 N N . ALA A 1 75 ? 31.801 28.712 -9.500 1.00 36.62 75 ALA A N 1
ATOM 580 C CA . ALA A 1 75 ? 31.263 30.079 -9.590 1.00 36.62 75 ALA A CA 1
ATOM 581 C C . ALA A 1 75 ? 29.833 30.181 -10.165 1.00 36.62 75 ALA A C 1
ATOM 583 O O . ALA A 1 75 ? 29.582 31.026 -11.014 1.00 36.62 75 ALA A O 1
ATOM 584 N N . ASN A 1 76 ? 28.877 29.349 -9.730 1.00 30.28 76 ASN A N 1
ATOM 585 C CA . ASN A 1 76 ? 27.450 29.728 -9.746 1.00 30.28 76 ASN A CA 1
ATOM 586 C C . ASN A 1 76 ? 26.571 28.676 -9.045 1.00 30.28 76 ASN A C 1
ATOM 588 O O . ASN A 1 76 ? 26.470 27.549 -9.536 1.00 30.28 76 ASN A O 1
ATOM 592 N N . PRO A 1 77 ? 25.871 28.994 -7.940 1.00 32.31 77 PRO A N 1
ATOM 593 C CA . PRO A 1 77 ? 24.903 28.082 -7.356 1.00 32.31 77 PRO A CA 1
ATOM 594 C C . PRO A 1 77 ? 23.567 28.241 -8.094 1.00 32.31 77 PRO A C 1
ATOM 596 O O . PRO A 1 77 ? 22.608 28.794 -7.566 1.00 32.31 77 PRO A O 1
ATOM 599 N N . SER A 1 78 ? 23.486 27.744 -9.329 1.00 29.03 78 SER A N 1
ATOM 600 C CA . SER A 1 78 ? 22.177 27.371 -9.876 1.00 29.03 78 SER A CA 1
ATOM 601 C C . SER A 1 78 ? 21.695 26.135 -9.108 1.00 29.03 78 SER A C 1
ATOM 603 O O . SER A 1 78 ? 22.525 25.265 -8.814 1.00 29.03 78 SER A O 1
ATOM 605 N N . PRO A 1 79 ? 20.408 26.024 -8.728 1.00 32.84 79 PRO A N 1
ATOM 606 C CA . PRO A 1 79 ? 19.938 24.921 -7.903 1.00 32.84 79 PRO A CA 1
ATOM 607 C C . PRO A 1 79 ? 20.038 23.630 -8.714 1.00 32.84 79 PRO A C 1
ATOM 609 O O . PRO A 1 79 ? 19.155 23.301 -9.503 1.00 32.84 79 PRO A O 1
ATOM 612 N N . LYS A 1 80 ? 21.143 22.898 -8.542 1.00 36.41 80 LYS A N 1
ATOM 613 C CA . LYS A 1 80 ? 21.301 21.541 -9.057 1.00 36.41 80 LYS A CA 1
ATOM 614 C C . LYS A 1 80 ? 20.148 20.733 -8.471 1.00 36.41 80 LYS A C 1
ATOM 616 O O . LYS A 1 80 ? 20.155 20.444 -7.272 1.00 36.41 80 LYS A O 1
ATOM 621 N N . LYS A 1 81 ? 19.140 20.422 -9.299 1.00 38.41 81 LYS A N 1
ATOM 622 C CA . LYS A 1 81 ? 18.124 19.414 -8.990 1.00 38.41 81 LYS A CA 1
ATOM 623 C C . LYS A 1 81 ? 18.903 18.197 -8.508 1.00 38.41 81 LYS A C 1
ATOM 625 O O . LYS A 1 81 ? 19.681 17.614 -9.257 1.00 38.41 81 LYS A O 1
ATOM 630 N N . LYS A 1 82 ? 18.806 17.890 -7.216 1.00 37.16 82 LYS A N 1
ATOM 631 C CA . LYS A 1 82 ? 19.375 16.659 -6.679 1.00 37.16 82 LYS A CA 1
ATOM 632 C C . LYS A 1 82 ? 18.607 15.546 -7.375 1.00 37.16 82 LYS A C 1
ATOM 634 O O . LYS A 1 82 ? 17.451 15.332 -7.032 1.00 37.16 82 LYS A O 1
ATOM 639 N N . ASN A 1 83 ? 19.215 14.916 -8.377 1.00 38.03 83 ASN A N 1
ATOM 640 C CA . ASN A 1 83 ? 18.624 13.791 -9.091 1.00 38.03 83 ASN A CA 1
ATOM 641 C C . ASN A 1 83 ? 18.420 12.662 -8.080 1.00 38.03 83 ASN A C 1
ATOM 643 O O . ASN A 1 83 ? 19.339 11.900 -7.783 1.00 38.03 83 ASN A O 1
ATOM 647 N N . ASN A 1 84 ? 17.234 12.609 -7.475 1.00 45.41 84 ASN A N 1
ATOM 648 C CA . ASN A 1 84 ? 16.806 11.456 -6.714 1.00 45.41 84 ASN A CA 1
ATOM 649 C C . ASN A 1 84 ? 16.680 10.318 -7.736 1.00 45.41 84 ASN A C 1
ATOM 651 O O . ASN A 1 84 ? 15.869 10.446 -8.653 1.00 45.41 84 ASN A O 1
ATOM 655 N N . PRO A 1 85 ? 17.447 9.221 -7.621 1.00 52.94 85 PRO A N 1
ATOM 656 C CA . PRO A 1 85 ? 17.372 8.108 -8.571 1.00 52.94 85 PRO A CA 1
ATOM 657 C C . PRO A 1 85 ? 15.957 7.514 -8.694 1.00 52.94 85 PRO A C 1
ATOM 659 O O . PRO A 1 85 ? 15.663 6.830 -9.663 1.00 52.94 85 PRO A O 1
ATOM 662 N N . GLN A 1 86 ? 15.068 7.799 -7.737 1.00 50.44 86 GLN A N 1
ATOM 663 C CA . GLN A 1 86 ? 13.650 7.434 -7.777 1.00 50.44 86 GLN A CA 1
ATOM 664 C C . GLN A 1 86 ? 12.839 8.272 -8.773 1.00 50.44 86 GLN A C 1
ATOM 666 O O . GLN A 1 86 ? 12.007 7.711 -9.477 1.00 50.44 86 GLN A O 1
ATOM 671 N N . TRP A 1 87 ? 13.103 9.584 -8.868 1.00 55.59 87 TRP A N 1
ATOM 672 C CA . TRP A 1 87 ? 12.422 10.468 -9.825 1.00 55.59 87 TRP A CA 1
ATOM 673 C C . TRP A 1 87 ? 12.735 10.085 -11.268 1.00 55.59 87 TRP A C 1
ATOM 675 O O . TRP A 1 87 ? 11.878 10.215 -12.132 1.00 55.59 87 TRP A O 1
ATOM 685 N N . HIS A 1 88 ? 13.910 9.500 -11.497 1.00 74.88 88 HIS A N 1
ATOM 686 C CA . HIS A 1 88 ? 14.308 9.046 -12.818 1.00 74.88 88 HIS A CA 1
ATOM 687 C C . HIS A 1 88 ? 13.387 7.951 -13.376 1.00 74.88 88 HIS A C 1
ATOM 689 O O . HIS A 1 88 ? 13.024 8.011 -14.541 1.00 74.88 88 HIS A O 1
ATOM 695 N N . LEU A 1 89 ? 12.953 6.979 -12.560 1.00 77.62 89 LEU A N 1
ATOM 696 C CA . LEU A 1 89 ? 12.089 5.893 -13.048 1.00 77.62 89 LEU A CA 1
ATOM 697 C C . LEU A 1 89 ? 10.696 6.393 -13.442 1.00 77.62 89 LEU A C 1
ATOM 699 O O . LEU A 1 89 ? 10.167 5.978 -14.468 1.00 77.62 89 LEU A O 1
ATOM 703 N N . TYR A 1 90 ? 10.113 7.304 -12.661 1.00 85.00 90 TYR A N 1
ATOM 704 C CA . TYR A 1 90 ? 8.827 7.909 -13.009 1.00 85.00 90 TYR A CA 1
ATOM 705 C C . TYR A 1 90 ? 8.919 8.747 -14.289 1.00 85.00 90 TYR A C 1
ATOM 707 O O . TYR A 1 90 ? 8.077 8.600 -15.172 1.00 85.00 90 TYR A O 1
ATOM 715 N N . GLU A 1 91 ? 9.957 9.579 -14.412 1.00 86.81 91 GLU A N 1
ATOM 716 C CA . GLU A 1 91 ? 10.209 10.384 -15.614 1.00 86.81 91 GLU A CA 1
ATOM 717 C C . GLU A 1 91 ? 10.399 9.491 -16.850 1.00 86.81 91 GLU A C 1
ATOM 719 O O . GLU A 1 91 ? 9.773 9.731 -17.878 1.00 86.81 91 GLU A O 1
ATOM 724 N N . LEU A 1 92 ? 11.168 8.403 -16.738 1.00 86.44 92 LEU A N 1
ATOM 725 C CA . LEU A 1 92 ? 11.354 7.437 -17.825 1.00 86.44 92 LEU A CA 1
ATOM 726 C C . LEU A 1 92 ? 10.030 6.801 -18.266 1.00 86.44 92 LEU A C 1
ATOM 728 O O . LEU A 1 92 ? 9.740 6.725 -19.460 1.00 86.44 92 LEU A O 1
ATOM 732 N N . ILE A 1 93 ? 9.202 6.367 -17.318 1.00 88.19 93 ILE A N 1
ATOM 733 C CA . ILE A 1 93 ? 7.890 5.789 -17.627 1.00 88.19 93 ILE A CA 1
ATOM 734 C C . ILE A 1 93 ? 7.004 6.831 -18.312 1.00 88.19 93 ILE A C 1
ATOM 736 O O . ILE A 1 93 ? 6.390 6.528 -19.332 1.00 88.19 93 ILE A O 1
ATOM 740 N N . GLN A 1 94 ? 6.998 8.073 -17.827 1.00 89.88 94 GLN A N 1
ATOM 741 C CA . GLN A 1 94 ? 6.261 9.175 -18.442 1.00 89.88 94 GLN A CA 1
ATOM 742 C C . GLN A 1 94 ? 6.735 9.464 -19.880 1.00 89.88 94 GLN A C 1
ATOM 744 O O . GLN A 1 94 ? 5.917 9.649 -20.783 1.00 89.88 94 GLN A O 1
ATOM 749 N N . GLU A 1 95 ? 8.046 9.479 -20.120 1.00 89.38 95 GLU A N 1
ATOM 750 C CA . GLU A 1 95 ? 8.650 9.740 -21.434 1.00 89.38 95 GLU A CA 1
ATOM 751 C C . GLU A 1 95 ? 8.396 8.623 -22.455 1.00 89.38 95 GLU A C 1
ATOM 753 O O . GLU A 1 95 ? 8.332 8.880 -23.667 1.00 89.38 95 GLU A O 1
ATOM 758 N N . HIS A 1 96 ? 8.291 7.382 -21.980 1.00 89.25 96 HIS A N 1
ATOM 759 C CA . HIS A 1 96 ? 8.105 6.194 -22.809 1.00 89.25 96 HIS A CA 1
ATOM 760 C C . HIS A 1 96 ? 6.649 5.719 -22.895 1.00 89.25 96 HIS A C 1
ATOM 762 O O . HIS A 1 96 ? 6.339 4.930 -23.786 1.00 89.25 96 HIS A O 1
ATOM 768 N N . ALA A 1 97 ? 5.738 6.265 -22.083 1.00 89.94 97 ALA A N 1
ATOM 769 C CA . ALA A 1 97 ? 4.316 5.910 -22.076 1.00 89.94 97 ALA A CA 1
ATOM 770 C C . ALA A 1 97 ? 3.624 6.075 -23.440 1.00 89.94 97 ALA A C 1
ATOM 772 O O . ALA A 1 97 ? 2.726 5.313 -23.775 1.00 89.94 97 ALA A O 1
ATOM 773 N N . SER A 1 98 ? 4.042 7.054 -24.248 1.00 89.50 98 SER A N 1
ATOM 774 C CA . SER A 1 98 ? 3.501 7.264 -25.603 1.00 89.50 98 SER A CA 1
ATOM 775 C C . SER A 1 98 ? 4.194 6.431 -26.687 1.00 89.50 98 SER A C 1
ATOM 777 O O . SER A 1 98 ? 3.705 6.357 -27.812 1.00 89.50 98 SER A O 1
ATOM 779 N N . LYS A 1 99 ? 5.350 5.837 -26.373 1.00 90.12 99 LYS A N 1
ATOM 780 C CA . LYS A 1 99 ? 6.227 5.151 -27.333 1.00 90.12 99 LYS A CA 1
ATOM 781 C C . LYS A 1 99 ? 6.093 3.633 -27.270 1.00 90.12 99 LYS A C 1
ATOM 783 O O . LYS A 1 99 ? 6.414 2.970 -28.251 1.00 90.12 99 LYS A O 1
ATOM 788 N N . ASP A 1 100 ? 5.663 3.096 -26.132 1.00 92.25 100 ASP A N 1
ATOM 789 C CA . ASP A 1 100 ? 5.533 1.663 -25.903 1.00 92.25 100 ASP A CA 1
ATOM 790 C C . ASP A 1 100 ? 4.172 1.321 -25.288 1.00 92.25 100 ASP A C 1
ATOM 792 O O . ASP A 1 100 ? 3.729 1.967 -24.341 1.00 92.25 100 ASP A O 1
ATOM 796 N N . GLU A 1 101 ? 3.517 0.289 -25.822 1.00 92.50 101 GLU A N 1
ATOM 797 C CA . GLU A 1 101 ? 2.178 -0.130 -25.398 1.00 92.50 101 GLU A CA 1
ATOM 798 C C . GLU A 1 101 ? 2.152 -0.645 -23.951 1.00 92.50 101 GLU A C 1
ATOM 800 O O . GLU A 1 101 ? 1.216 -0.340 -23.212 1.00 92.50 101 GLU A O 1
ATOM 805 N N . ARG A 1 102 ? 3.185 -1.378 -23.509 1.00 91.00 102 ARG A N 1
ATOM 806 C CA . ARG A 1 102 ? 3.228 -1.966 -22.157 1.00 91.00 102 ARG A CA 1
ATOM 807 C C . ARG A 1 102 ? 3.413 -0.886 -21.099 1.00 91.00 102 ARG A C 1
ATOM 809 O O . ARG A 1 102 ? 2.705 -0.864 -20.095 1.00 91.00 102 ARG A O 1
ATOM 816 N N . ILE A 1 103 ? 4.327 0.047 -21.362 1.00 91.69 103 ILE A N 1
ATOM 817 C CA . ILE A 1 103 ? 4.569 1.204 -20.491 1.00 91.69 103 ILE A CA 1
ATOM 818 C C . ILE A 1 103 ? 3.350 2.136 -20.504 1.00 91.69 103 ILE A C 1
ATOM 820 O O . ILE A 1 103 ? 2.919 2.610 -19.452 1.00 91.69 103 ILE A O 1
ATOM 824 N N . GLY A 1 104 ? 2.753 2.358 -21.678 1.00 91.50 104 GLY A N 1
ATOM 825 C CA . GLY A 1 104 ? 1.543 3.159 -21.840 1.00 91.50 104 GLY A CA 1
ATOM 826 C C . GLY A 1 104 ? 0.341 2.598 -21.083 1.00 91.50 104 GLY A C 1
ATOM 827 O O . GLY A 1 104 ? -0.407 3.370 -20.484 1.00 91.50 104 GLY A O 1
ATOM 828 N N . LYS A 1 105 ? 0.188 1.269 -21.036 1.00 94.06 105 LYS A N 1
ATOM 829 C CA . LYS A 1 105 ? -0.855 0.602 -20.248 1.00 94.06 105 LYS A CA 1
ATOM 830 C C . LYS A 1 105 ? -0.707 0.889 -18.752 1.00 94.06 105 LYS A C 1
ATOM 832 O O . LYS A 1 105 ? -1.659 1.379 -18.151 1.00 94.06 105 LYS A O 1
ATOM 837 N N . LEU A 1 106 ? 0.479 0.660 -18.177 1.00 93.38 106 LEU A N 1
ATOM 838 C CA . LEU A 1 106 ? 0.745 0.984 -16.768 1.00 93.38 106 LEU A CA 1
ATOM 839 C C . LEU A 1 106 ? 0.473 2.467 -16.489 1.00 93.38 106 LEU A C 1
ATOM 841 O O . LEU A 1 106 ? -0.171 2.815 -15.503 1.00 93.38 106 LEU A O 1
ATOM 845 N N . TRP A 1 107 ? 0.947 3.350 -17.371 1.00 94.12 107 TRP A N 1
ATOM 846 C CA . TRP A 1 107 ? 0.752 4.787 -17.220 1.00 94.12 107 TRP A CA 1
ATOM 847 C C . TRP A 1 107 ? -0.728 5.180 -17.221 1.00 94.12 107 TRP A C 1
ATOM 849 O O . TRP A 1 107 ? -1.142 6.000 -16.400 1.00 94.12 107 TRP A O 1
ATOM 859 N N . ALA A 1 108 ? -1.530 4.595 -18.110 1.00 94.38 108 ALA A N 1
ATOM 860 C CA . ALA A 1 108 ? -2.965 4.837 -18.166 1.00 94.38 108 ALA A CA 1
ATOM 861 C C . ALA A 1 108 ? -3.670 4.341 -16.896 1.00 94.38 108 ALA A C 1
ATOM 863 O O . ALA A 1 108 ? -4.443 5.095 -16.308 1.00 94.38 108 ALA A O 1
ATOM 864 N N . GLU A 1 109 ? -3.373 3.121 -16.441 1.00 93.38 109 GLU A N 1
ATOM 865 C CA . GLU A 1 109 ? -3.964 2.544 -15.226 1.00 93.38 109 GLU A CA 1
ATOM 866 C C . GLU A 1 109 ? -3.644 3.395 -13.989 1.00 93.38 109 GLU A C 1
ATOM 868 O O . GLU A 1 109 ? -4.547 3.774 -13.248 1.00 93.38 109 GLU A O 1
ATOM 873 N N . VAL A 1 110 ? -2.382 3.795 -13.821 1.00 92.25 110 VAL A N 1
ATOM 874 C CA . VAL A 1 110 ? -1.917 4.593 -12.675 1.00 92.25 110 VAL A CA 1
ATOM 875 C C . VAL A 1 110 ? -2.496 6.013 -12.659 1.00 92.25 110 VAL A C 1
ATOM 877 O O . VAL A 1 110 ? -2.720 6.571 -11.588 1.00 92.25 110 VAL A O 1
ATOM 880 N N . ASN A 1 111 ? -2.752 6.619 -13.823 1.00 93.50 111 ASN A N 1
ATOM 881 C CA . ASN A 1 111 ? -3.335 7.965 -13.907 1.00 93.50 111 ASN A CA 1
ATOM 882 C C . ASN A 1 111 ? -4.873 7.968 -13.955 1.00 93.50 111 ASN A C 1
ATOM 884 O O . ASN A 1 111 ? -5.478 9.042 -13.925 1.00 93.50 111 ASN A O 1
ATOM 888 N N . THR A 1 112 ? -5.518 6.802 -14.030 1.00 94.88 112 THR A N 1
ATOM 889 C CA . THR A 1 112 ? -6.980 6.710 -14.046 1.00 94.88 112 THR A CA 1
ATOM 890 C C . THR A 1 112 ? -7.520 6.809 -12.626 1.00 94.88 112 THR A C 1
ATOM 892 O O . THR A 1 112 ? -7.312 5.922 -11.804 1.00 94.88 112 THR A O 1
ATOM 895 N N . VAL A 1 113 ? -8.251 7.888 -12.341 1.00 94.38 113 VAL A N 1
ATOM 896 C CA . VAL A 1 113 ? -8.950 8.065 -11.063 1.00 94.38 113 VAL A CA 1
ATOM 897 C C . VAL A 1 113 ? -10.278 7.298 -11.112 1.00 94.38 113 VAL A C 1
ATOM 899 O O . VAL A 1 113 ? -11.094 7.588 -11.990 1.00 94.38 113 VAL A O 1
ATOM 902 N N . PRO A 1 114 ? -10.528 6.345 -10.195 1.00 94.38 114 PRO A N 1
ATOM 903 C CA . PRO A 1 114 ? -11.798 5.627 -10.149 1.00 94.38 114 PRO A CA 1
ATOM 904 C C . PRO A 1 114 ? -12.998 6.537 -9.849 1.00 94.38 114 PRO A C 1
ATOM 906 O O . PRO A 1 114 ? -12.894 7.483 -9.073 1.00 94.38 114 PRO A O 1
ATOM 909 N N . GLU A 1 115 ? -14.171 6.203 -10.393 1.00 95.06 115 GLU A N 1
ATOM 910 C CA . GLU A 1 115 ? -15.400 7.008 -10.239 1.00 95.06 115 GLU A CA 1
ATOM 911 C C . GLU A 1 115 ? -15.904 7.110 -8.791 1.00 95.06 115 GLU A C 1
ATOM 913 O O . GLU A 1 115 ? -16.625 8.042 -8.447 1.00 95.06 115 GLU A O 1
ATOM 918 N N . TRP A 1 116 ? -15.530 6.157 -7.937 1.00 94.56 116 TRP A N 1
ATOM 919 C CA . TRP A 1 116 ? -15.909 6.139 -6.524 1.00 94.56 116 TRP A CA 1
ATOM 920 C C . TRP A 1 116 ? -15.058 7.075 -5.652 1.00 94.56 116 TRP A C 1
ATOM 922 O O . TRP A 1 116 ? -15.342 7.205 -4.462 1.00 94.56 116 TRP A O 1
ATOM 932 N N . VAL A 1 117 ? -14.023 7.716 -6.208 1.00 95.75 117 VAL A N 1
ATOM 933 C CA . VAL A 1 117 ? -13.144 8.620 -5.457 1.00 95.75 117 VAL A CA 1
ATOM 934 C C . VAL A 1 117 ? -13.863 9.931 -5.140 1.00 95.75 117 VAL A C 1
ATOM 936 O O . VAL A 1 117 ? -14.131 10.746 -6.023 1.00 95.75 117 VAL A O 1
ATOM 939 N N . ASP A 1 118 ? -14.105 10.161 -3.851 1.00 96.75 118 ASP A N 1
ATOM 940 C CA . ASP A 1 118 ? -14.586 11.432 -3.311 1.00 96.75 118 ASP A CA 1
ATOM 941 C C . ASP A 1 118 ? -13.403 12.242 -2.746 1.00 96.75 118 ASP A C 1
ATOM 943 O O . ASP A 1 118 ? -12.835 11.931 -1.696 1.00 96.75 118 ASP A O 1
ATOM 947 N N . TRP A 1 119 ? -13.027 13.315 -3.446 1.00 96.12 119 TRP A N 1
ATOM 948 C CA . TRP A 1 119 ? -11.923 14.183 -3.029 1.00 96.12 119 TRP A CA 1
ATOM 949 C C . TRP A 1 119 ? -12.202 14.936 -1.726 1.00 96.12 119 TRP A C 1
ATOM 951 O O . TRP A 1 119 ? -11.268 15.173 -0.958 1.00 96.12 119 TRP A O 1
ATOM 961 N N . ASP A 1 120 ? -13.459 15.269 -1.436 1.00 96.75 120 ASP A N 1
ATOM 962 C CA . ASP A 1 120 ? -13.820 15.914 -0.174 1.00 96.75 120 ASP A CA 1
ATOM 963 C C . ASP A 1 120 ? -13.681 14.918 0.982 1.00 96.75 120 ASP A C 1
ATOM 965 O O . ASP A 1 120 ? -13.277 15.289 2.089 1.00 96.75 120 ASP A O 1
ATOM 969 N N . GLN A 1 121 ? -13.986 13.640 0.738 1.00 97.00 121 GLN A N 1
ATOM 970 C CA . GLN A 1 121 ? -13.747 12.559 1.695 1.00 97.00 121 GLN A CA 1
ATOM 971 C C . GLN A 1 121 ? -12.257 12.369 1.983 1.00 97.00 121 GLN A C 1
ATOM 973 O O . GLN A 1 121 ? -11.861 12.335 3.153 1.00 97.00 121 GLN A O 1
ATOM 978 N N . ILE A 1 122 ? -11.428 12.330 0.940 1.00 96.12 122 ILE A N 1
ATOM 979 C CA . ILE A 1 122 ? -9.968 12.225 1.064 1.00 96.12 122 ILE A CA 1
ATOM 980 C C . ILE A 1 122 ? -9.401 13.411 1.853 1.00 96.12 122 ILE A C 1
ATOM 982 O O . ILE A 1 122 ? -8.586 13.216 2.758 1.00 96.12 122 ILE A O 1
ATOM 986 N N . GLU A 1 123 ? -9.859 14.638 1.585 1.00 96.19 123 GLU A N 1
ATOM 987 C CA . GLU A 1 123 ? -9.393 15.830 2.305 1.00 96.19 123 GLU A CA 1
ATOM 988 C C . GLU A 1 123 ? -9.687 15.739 3.813 1.00 96.19 123 GLU A C 1
ATOM 990 O O . GLU A 1 123 ? -8.859 16.106 4.657 1.00 96.19 123 GLU A O 1
ATOM 995 N N . ARG A 1 124 ? -10.869 15.226 4.181 1.00 96.19 124 ARG A N 1
ATOM 996 C CA . ARG A 1 124 ? -11.222 14.980 5.588 1.00 96.19 124 ARG A CA 1
ATOM 997 C C . ARG A 1 124 ? -10.342 13.891 6.196 1.00 96.19 124 ARG A C 1
ATOM 999 O O . ARG A 1 124 ? -9.854 14.083 7.312 1.00 96.19 124 ARG A O 1
ATOM 1006 N N . GLY A 1 125 ? -10.068 12.815 5.460 1.00 95.00 125 GLY A N 1
ATOM 1007 C CA . GLY A 1 125 ? -9.124 11.768 5.859 1.00 95.00 125 GLY A CA 1
ATOM 1008 C C . GLY A 1 125 ? -7.735 12.329 6.179 1.00 95.00 125 GLY A C 1
ATOM 1009 O O . GLY A 1 125 ? -7.175 12.047 7.244 1.00 95.00 125 GLY A O 1
ATOM 1010 N N . GLN A 1 126 ? -7.202 13.197 5.311 1.00 94.38 126 GLN A N 1
ATOM 1011 C CA . GLN A 1 126 ? -5.900 13.852 5.503 1.00 94.38 126 GLN A CA 1
ATOM 1012 C C . GLN A 1 126 ? -5.875 14.687 6.793 1.00 94.38 126 GLN A C 1
ATOM 1014 O O . GLN A 1 126 ? -4.936 14.603 7.594 1.00 94.38 126 GLN A O 1
ATOM 1019 N N . LYS A 1 127 ? -6.949 15.441 7.055 1.00 94.31 127 LYS A N 1
ATOM 1020 C CA . LYS A 1 127 ? -7.112 16.218 8.297 1.00 94.31 127 LYS A CA 1
ATOM 1021 C C . LYS A 1 127 ? -7.135 15.314 9.533 1.00 94.31 127 LYS A C 1
ATOM 1023 O O . LYS A 1 127 ? -6.535 15.663 10.551 1.00 94.31 127 LYS A O 1
ATOM 1028 N N . ILE A 1 128 ? -7.785 14.152 9.460 1.00 93.25 128 ILE A N 1
ATOM 1029 C CA . ILE A 1 128 ? -7.853 13.173 10.560 1.00 93.25 128 ILE A CA 1
ATOM 1030 C C . ILE A 1 128 ? -6.474 12.580 10.849 1.00 93.25 128 ILE A C 1
ATOM 1032 O O . ILE A 1 128 ? -6.084 12.503 12.018 1.00 93.25 128 ILE A O 1
ATOM 1036 N N . PHE A 1 129 ? -5.708 12.231 9.811 1.00 90.50 129 PHE A N 1
ATOM 1037 C CA . PHE A 1 129 ? -4.339 11.749 9.980 1.00 90.50 129 PHE A CA 1
ATOM 1038 C C . PHE A 1 129 ? -3.488 12.751 10.757 1.00 90.50 129 PHE A C 1
ATOM 1040 O O . PHE A 1 129 ? -2.872 12.375 11.750 1.00 90.50 129 PHE A O 1
ATOM 1047 N N . PHE A 1 130 ? -3.494 14.034 10.380 1.00 90.06 130 PHE A N 1
ATOM 1048 C CA . PHE A 1 130 ? -2.716 15.045 11.103 1.00 90.06 130 PHE A CA 1
ATOM 1049 C C . PHE A 1 130 ? -3.262 15.340 12.497 1.00 90.06 130 PHE A C 1
ATOM 1051 O O . PHE A 1 130 ? -2.478 15.518 13.432 1.00 90.06 130 PHE A O 1
ATOM 1058 N N . ARG A 1 131 ? -4.587 15.328 12.673 1.00 92.94 131 ARG A N 1
ATOM 1059 C CA . ARG A 1 131 ? -5.225 15.513 13.983 1.00 92.94 131 ARG A CA 1
ATOM 1060 C C . ARG A 1 131 ? -4.755 14.476 15.001 1.00 92.94 131 ARG A C 1
ATOM 1062 O O . ARG A 1 131 ? -4.549 14.819 16.163 1.00 92.94 131 ARG A O 1
ATOM 1069 N N . TYR A 1 132 ? -4.575 13.230 14.570 1.00 90.94 132 TYR A N 1
ATOM 1070 C CA . TYR A 1 132 ? -4.144 12.122 15.425 1.00 90.94 132 TYR A CA 1
ATOM 1071 C C . TYR A 1 132 ? -2.719 11.649 15.123 1.00 90.94 132 TYR A C 1
ATOM 1073 O O . TYR A 1 132 ? -2.328 10.570 15.566 1.00 90.94 132 TYR A O 1
ATOM 1081 N N . GLY A 1 133 ? -1.922 12.457 14.416 1.00 84.56 133 GLY A N 1
ATOM 1082 C CA . GLY A 1 133 ? -0.667 12.028 13.795 1.00 84.56 133 GLY A CA 1
ATOM 1083 C C . GLY A 1 133 ? 0.318 11.407 14.777 1.00 84.56 133 GLY A C 1
ATOM 1084 O O . GLY A 1 133 ? 0.820 10.318 14.528 1.00 84.56 133 GLY A O 1
ATOM 1085 N N . GLY A 1 134 ? 0.535 12.025 15.941 1.00 85.88 134 GLY A N 1
ATOM 1086 C CA . GLY A 1 134 ? 1.435 11.467 16.961 1.00 85.88 134 GLY A CA 1
ATOM 1087 C C . GLY A 1 134 ? 0.991 10.091 17.475 1.00 85.88 134 GLY A C 1
ATOM 1088 O O . GLY A 1 134 ? 1.804 9.173 17.601 1.00 85.88 134 GLY A O 1
ATOM 1089 N N . ALA A 1 135 ? -0.310 9.920 17.712 1.00 87.94 135 ALA A N 1
ATOM 1090 C CA . ALA A 1 135 ? -0.886 8.672 18.207 1.00 87.94 135 ALA A CA 1
ATOM 1091 C C . ALA A 1 135 ? -0.942 7.582 17.117 1.00 87.94 135 ALA A C 1
ATOM 1093 O O . ALA A 1 135 ? -0.663 6.405 17.384 1.00 87.94 135 ALA A O 1
ATOM 1094 N N . ALA A 1 136 ? -1.246 7.972 15.876 1.00 85.31 136 ALA A N 1
ATOM 1095 C CA . ALA A 1 136 ? -1.244 7.097 14.709 1.00 85.31 136 ALA A CA 1
ATOM 1096 C C . ALA A 1 136 ? 0.180 6.630 14.369 1.00 85.31 136 ALA A C 1
ATOM 1098 O O . ALA A 1 136 ? 0.415 5.429 14.272 1.00 85.31 136 ALA A O 1
ATOM 1099 N N . ILE A 1 137 ? 1.156 7.540 14.300 1.00 82.56 137 ILE A N 1
ATOM 1100 C CA . ILE A 1 137 ? 2.570 7.215 14.049 1.00 82.56 137 ILE A CA 1
ATOM 1101 C C . ILE A 1 137 ? 3.117 6.292 15.136 1.00 82.56 137 ILE A C 1
ATOM 1103 O O . ILE A 1 137 ? 3.798 5.320 14.815 1.00 82.56 137 ILE A O 1
ATOM 1107 N N . SER A 1 138 ? 2.791 6.537 16.409 1.00 83.44 138 SER A N 1
ATOM 1108 C CA . SER A 1 138 ? 3.199 5.643 17.502 1.00 83.44 138 SER A CA 1
ATOM 1109 C C . SER A 1 138 ? 2.655 4.227 17.293 1.00 83.44 138 SER A C 1
ATOM 1111 O O . SER A 1 138 ? 3.396 3.252 17.396 1.00 83.44 138 SER A O 1
ATOM 1113 N N . THR A 1 139 ? 1.383 4.107 16.904 1.00 84.12 139 THR A N 1
ATOM 1114 C CA . THR A 1 139 ? 0.763 2.814 16.579 1.00 84.12 139 THR A CA 1
ATOM 1115 C C . THR A 1 139 ? 1.464 2.132 15.412 1.00 84.12 139 THR A C 1
ATOM 1117 O O . THR A 1 139 ? 1.841 0.969 15.525 1.00 84.12 139 THR A O 1
ATOM 1120 N N . LEU A 1 140 ? 1.669 2.845 14.304 1.00 80.38 140 LEU A N 1
ATOM 1121 C CA . LEU A 1 140 ? 2.312 2.307 13.106 1.00 80.38 140 LEU A CA 1
ATOM 1122 C C . LEU A 1 140 ? 3.759 1.894 13.391 1.00 80.38 140 LEU A C 1
ATOM 1124 O O . LEU A 1 140 ? 4.202 0.847 12.933 1.00 80.38 140 LEU A O 1
ATOM 1128 N N . THR A 1 141 ? 4.476 2.648 14.220 1.00 77.62 141 THR A N 1
ATOM 1129 C CA . THR A 1 141 ? 5.849 2.315 14.615 1.00 77.62 141 THR A CA 1
ATOM 1130 C C . THR A 1 141 ? 5.909 0.971 15.338 1.00 77.62 141 THR A C 1
ATOM 1132 O O . THR A 1 141 ? 6.764 0.153 15.027 1.00 77.62 141 THR A O 1
ATOM 1135 N N . PHE A 1 142 ? 5.002 0.691 16.274 1.00 74.38 142 PHE A N 1
ATOM 1136 C CA . PHE A 1 142 ? 5.056 -0.567 17.028 1.00 74.38 142 PHE A CA 1
ATOM 1137 C C . PHE A 1 142 ? 4.307 -1.725 16.359 1.00 74.38 142 PHE A C 1
ATOM 1139 O O . PHE A 1 142 ? 4.744 -2.864 16.473 1.00 74.38 142 PHE A O 1
ATOM 1146 N N . LEU A 1 143 ? 3.211 -1.479 15.641 1.00 73.75 143 LEU A N 1
ATOM 1147 C CA . LEU A 1 143 ? 2.449 -2.546 14.983 1.00 73.75 143 LEU A CA 1
ATOM 1148 C C . LEU A 1 143 ? 2.955 -2.854 13.572 1.00 73.75 143 LEU A C 1
ATOM 1150 O O . LEU A 1 143 ? 3.070 -4.025 13.230 1.00 73.75 143 LEU A O 1
ATOM 1154 N N . SER A 1 144 ? 3.300 -1.847 12.768 1.00 69.19 144 SER A N 1
ATOM 1155 C CA . SER A 1 144 ? 3.766 -2.073 11.393 1.00 69.19 144 SER A CA 1
ATOM 1156 C C . SER A 1 144 ? 5.225 -2.512 11.363 1.00 69.19 144 SER A C 1
ATOM 1158 O O . SER A 1 144 ? 5.539 -3.563 10.808 1.00 69.19 144 SER A O 1
ATOM 1160 N N . LEU A 1 145 ? 6.123 -1.781 12.034 1.00 68.94 145 LEU A N 1
ATOM 1161 C CA . LEU A 1 145 ? 7.548 -2.118 11.992 1.00 68.94 145 LEU A CA 1
ATOM 1162 C C . LEU A 1 145 ? 7.867 -3.385 12.795 1.00 68.94 145 LEU A C 1
ATOM 1164 O O . LEU A 1 145 ? 8.475 -4.299 12.255 1.00 68.94 145 LEU A O 1
ATOM 1168 N N . LEU A 1 146 ? 7.464 -3.471 14.069 1.00 66.44 146 LEU A N 1
ATOM 1169 C CA . LEU A 1 146 ? 7.771 -4.655 14.883 1.00 66.44 146 LEU A CA 1
ATOM 1170 C C . LEU A 1 146 ? 6.841 -5.835 14.558 1.00 66.44 146 LEU A C 1
ATOM 1172 O O . LEU A 1 146 ? 7.301 -6.973 14.512 1.00 66.44 146 LEU A O 1
ATOM 1176 N N . GLY A 1 147 ? 5.557 -5.583 14.286 1.00 65.69 147 GLY A N 1
ATOM 1177 C CA . GLY A 1 147 ? 4.609 -6.637 13.905 1.00 65.69 147 GLY A CA 1
ATOM 1178 C C . GLY A 1 147 ? 4.845 -7.190 12.497 1.00 65.69 147 GLY A C 1
ATOM 1179 O O . GLY A 1 147 ? 4.760 -8.401 12.306 1.00 65.69 147 GLY A O 1
ATOM 1180 N N . GLY A 1 148 ? 5.244 -6.355 11.530 1.00 65.81 148 GLY A N 1
ATOM 1181 C CA . GLY A 1 148 ? 5.621 -6.798 10.180 1.00 65.81 148 GLY A CA 1
ATOM 1182 C C . GLY A 1 148 ? 6.849 -7.716 10.164 1.00 65.81 148 GLY A C 1
ATOM 1183 O O . GLY A 1 148 ? 6.941 -8.618 9.332 1.00 65.81 148 GLY A O 1
ATOM 1184 N N . MET A 1 149 ? 7.742 -7.567 11.148 1.00 67.44 149 MET A N 1
ATOM 1185 C CA . MET A 1 149 ? 8.878 -8.468 11.389 1.00 67.44 149 MET A CA 1
ATOM 1186 C C . MET A 1 149 ? 8.469 -9.823 11.990 1.00 67.44 149 MET A C 1
ATOM 1188 O O . MET A 1 149 ? 9.298 -10.723 12.081 1.00 67.44 149 MET A O 1
ATOM 1192 N N . GLY A 1 150 ? 7.212 -9.989 12.407 1.00 65.62 150 GLY A N 1
ATOM 1193 C CA . GLY A 1 150 ? 6.661 -11.273 12.845 1.00 65.62 150 GLY A CA 1
ATOM 1194 C C . GLY A 1 150 ? 6.147 -12.147 11.695 1.00 65.62 150 GLY A C 1
ATOM 1195 O O . GLY A 1 150 ? 5.881 -13.331 11.897 1.00 65.62 150 GLY A O 1
ATOM 1196 N N . GLY A 1 151 ? 6.002 -11.589 10.488 1.00 73.69 151 GLY A N 1
ATOM 1197 C CA . GLY A 1 151 ? 5.503 -12.305 9.316 1.00 73.69 151 GLY A CA 1
ATOM 1198 C C . GLY A 1 151 ? 6.604 -13.087 8.604 1.00 73.69 151 GLY A C 1
ATOM 1199 O O . GLY A 1 151 ? 7.514 -12.491 8.032 1.00 73.69 151 GLY A O 1
ATOM 1200 N N . ALA A 1 152 ? 6.497 -14.419 8.567 1.00 75.31 152 ALA A N 1
ATOM 1201 C CA . ALA A 1 152 ? 7.506 -15.278 7.936 1.00 75.31 152 ALA A CA 1
ATOM 1202 C C . ALA A 1 152 ? 7.760 -14.931 6.454 1.00 75.31 152 ALA A C 1
ATOM 1204 O O . ALA A 1 152 ? 8.910 -14.903 6.028 1.00 75.31 152 ALA A O 1
ATOM 1205 N N . ARG A 1 153 ? 6.707 -14.599 5.690 1.00 79.31 153 ARG A N 1
ATOM 1206 C CA . ARG A 1 153 ? 6.814 -14.181 4.276 1.00 79.31 153 ARG A CA 1
ATOM 1207 C C . ARG A 1 153 ? 7.568 -12.858 4.122 1.00 79.31 153 ARG A C 1
ATOM 1209 O O . ARG A 1 153 ? 8.526 -12.778 3.357 1.00 79.31 153 ARG A O 1
ATOM 1216 N N . THR A 1 154 ? 7.185 -11.846 4.899 1.00 74.62 154 THR A N 1
ATOM 1217 C CA . THR A 1 154 ? 7.823 -10.523 4.894 1.00 74.62 154 THR A CA 1
ATOM 1218 C C . THR A 1 154 ? 9.297 -10.615 5.271 1.00 74.62 154 THR A C 1
ATOM 1220 O O . THR A 1 154 ? 10.152 -10.062 4.579 1.00 74.62 154 THR A O 1
ATOM 1223 N N . VAL A 1 155 ? 9.615 -11.352 6.339 1.00 79.38 155 VAL A N 1
ATOM 1224 C CA . VAL A 1 155 ? 10.994 -11.526 6.810 1.00 79.38 155 VAL A CA 1
ATOM 1225 C C . VAL A 1 155 ? 11.839 -12.293 5.804 1.00 79.38 155 VAL A C 1
ATOM 1227 O O . VAL A 1 155 ? 12.971 -11.882 5.556 1.00 79.38 155 VAL A O 1
ATOM 1230 N N . GLU A 1 156 ? 11.312 -13.357 5.196 1.00 80.25 156 GLU A N 1
ATOM 1231 C CA . GLU A 1 156 ? 12.051 -14.115 4.183 1.00 80.25 156 GLU A CA 1
ATOM 1232 C C . GLU A 1 156 ? 12.374 -13.224 2.979 1.00 80.25 156 GLU A C 1
ATOM 1234 O O . GLU A 1 156 ? 13.534 -13.109 2.583 1.00 80.25 156 GLU A O 1
ATOM 1239 N N . THR A 1 157 ? 11.380 -12.505 2.453 1.00 76.62 157 THR A N 1
ATOM 1240 C CA . THR A 1 157 ? 11.573 -11.554 1.352 1.00 76.62 157 THR A CA 1
ATOM 1241 C C . THR A 1 157 ? 12.627 -10.508 1.698 1.00 76.62 157 THR A C 1
ATOM 1243 O O . THR A 1 157 ? 13.603 -10.360 0.964 1.00 76.62 157 THR A O 1
ATOM 1246 N N . LEU A 1 158 ? 12.493 -9.822 2.835 1.00 77.00 158 LEU A N 1
ATOM 1247 C CA . LEU A 1 158 ? 13.447 -8.792 3.249 1.00 77.00 158 LEU A CA 1
ATOM 1248 C C . LEU A 1 158 ? 14.847 -9.361 3.500 1.00 77.00 158 LEU A C 1
ATOM 1250 O O . LEU A 1 158 ? 15.837 -8.727 3.131 1.00 77.00 158 LEU A O 1
ATOM 1254 N N . GLY A 1 159 ? 14.948 -10.552 4.086 1.00 76.12 159 GLY A N 1
ATOM 1255 C CA . GLY A 1 159 ? 16.215 -11.233 4.326 1.00 76.12 159 GLY A CA 1
ATOM 1256 C C . GLY A 1 159 ? 16.949 -11.541 3.028 1.00 76.12 159 GLY A C 1
ATOM 1257 O O . GLY A 1 159 ? 18.141 -11.249 2.906 1.00 76.12 159 GLY A O 1
ATOM 1258 N N . ARG A 1 160 ? 16.234 -12.050 2.020 1.00 75.81 160 ARG A N 1
ATOM 1259 C CA . ARG A 1 160 ? 16.816 -12.352 0.707 1.00 75.81 160 ARG A CA 1
ATOM 1260 C C . ARG A 1 160 ? 17.124 -11.084 -0.073 1.00 75.81 160 ARG A C 1
ATOM 1262 O O . ARG A 1 160 ? 18.248 -10.916 -0.532 1.00 75.81 160 ARG A O 1
ATOM 1269 N N . THR A 1 161 ? 16.221 -10.110 -0.127 1.00 68.81 161 THR A N 1
ATOM 1270 C CA . THR A 1 161 ? 16.461 -8.852 -0.852 1.00 68.81 161 THR A CA 1
ATOM 1271 C C . THR A 1 161 ? 17.409 -7.892 -0.122 1.00 68.81 161 THR A C 1
ATOM 1273 O O . THR A 1 161 ? 17.484 -6.724 -0.496 1.00 68.81 161 THR A O 1
ATOM 1276 N N . GLY A 1 162 ? 18.131 -8.318 0.922 1.00 69.94 162 GLY A N 1
ATOM 1277 C CA . GLY A 1 162 ? 19.069 -7.470 1.673 1.00 69.94 162 GLY A CA 1
ATOM 1278 C C . GLY A 1 162 ? 18.409 -6.273 2.367 1.00 69.94 162 GLY A C 1
ATOM 1279 O O . GLY A 1 162 ? 19.068 -5.274 2.648 1.00 69.94 162 GLY A O 1
ATOM 1280 N N . GLY A 1 163 ? 17.105 -6.360 2.627 1.00 69.12 163 GLY A N 1
ATOM 1281 C CA . GLY A 1 163 ? 16.303 -5.335 3.284 1.00 69.12 163 GLY A CA 1
ATOM 1282 C C . GLY A 1 163 ? 16.690 -5.081 4.742 1.00 69.12 163 GLY A C 1
ATOM 1283 O O . GLY A 1 163 ? 16.302 -4.043 5.265 1.00 69.12 163 GLY A O 1
ATOM 1284 N N . PHE A 1 164 ? 17.467 -5.977 5.369 1.00 76.00 164 PHE A N 1
ATOM 1285 C CA . PHE A 1 164 ? 17.953 -5.857 6.752 1.00 76.00 164 PHE A CA 1
ATOM 1286 C C . PHE A 1 164 ? 19.347 -5.235 6.906 1.00 76.00 164 PHE A C 1
ATOM 1288 O O . PHE A 1 164 ? 19.833 -5.110 8.030 1.00 76.00 164 PHE A O 1
ATOM 1295 N N . ASP A 1 165 ? 20.000 -4.810 5.820 1.00 77.44 165 ASP A N 1
ATOM 1296 C CA . ASP A 1 165 ? 21.225 -4.013 5.947 1.00 77.44 165 ASP A CA 1
ATOM 1297 C C . ASP A 1 165 ? 20.918 -2.685 6.660 1.00 77.44 165 ASP A C 1
ATOM 1299 O O . ASP A 1 165 ? 19.981 -1.981 6.293 1.00 77.44 165 ASP A O 1
ATOM 1303 N N . VAL A 1 166 ? 21.712 -2.311 7.668 1.00 76.75 166 VAL A N 1
ATOM 1304 C CA . VAL A 1 166 ? 21.432 -1.151 8.539 1.00 76.75 166 VAL A CA 1
ATOM 1305 C C . VAL A 1 166 ? 21.264 0.153 7.749 1.00 76.75 166 VAL A C 1
ATOM 1307 O O . VAL A 1 166 ? 20.415 0.984 8.091 1.00 76.75 166 VAL A O 1
ATOM 1310 N N . LYS A 1 167 ? 22.037 0.350 6.672 1.00 75.75 167 LYS A N 1
ATOM 1311 C CA . LYS A 1 167 ? 21.915 1.546 5.825 1.00 75.75 167 LYS A CA 1
ATOM 1312 C C . LYS A 1 167 ? 20.636 1.491 4.993 1.00 75.75 167 LYS A C 1
ATOM 1314 O O . LYS A 1 167 ? 19.963 2.512 4.849 1.00 75.75 167 LYS A O 1
ATOM 1319 N N . VAL A 1 168 ? 20.293 0.310 4.482 1.00 76.62 168 VAL A N 1
ATOM 1320 C CA . VAL A 1 168 ? 19.067 0.069 3.706 1.00 76.62 168 VAL A CA 1
ATOM 1321 C C . VAL A 1 168 ? 17.826 0.248 4.579 1.00 76.62 168 VAL A C 1
ATOM 1323 O O . VAL A 1 168 ? 16.917 0.970 4.177 1.00 76.62 168 VAL A O 1
ATOM 1326 N N . VAL A 1 169 ? 17.815 -0.312 5.792 1.00 78.75 169 VAL A N 1
ATOM 1327 C CA . VAL A 1 169 ? 16.732 -0.159 6.777 1.00 78.75 169 VAL A CA 1
ATOM 1328 C C . VAL A 1 169 ? 16.513 1.314 7.094 1.00 78.75 169 VAL A C 1
ATOM 1330 O O . VAL A 1 169 ? 15.398 1.811 6.946 1.00 78.75 169 VAL A O 1
ATOM 1333 N N . ARG A 1 170 ? 17.573 2.051 7.462 1.00 78.44 170 ARG A N 1
ATOM 1334 C CA . ARG A 1 170 ? 17.456 3.485 7.770 1.00 78.44 170 ARG A CA 1
ATOM 1335 C C . ARG A 1 170 ? 16.877 4.269 6.593 1.00 78.44 170 ARG A C 1
ATOM 1337 O O . ARG A 1 170 ? 16.007 5.110 6.802 1.00 78.44 170 ARG A O 1
ATOM 1344 N N . ARG A 1 171 ? 17.350 4.004 5.371 1.00 80.75 171 ARG A N 1
ATOM 1345 C CA . ARG A 1 171 ? 16.850 4.676 4.166 1.00 80.75 171 ARG A CA 1
ATOM 1346 C C . ARG A 1 171 ? 15.373 4.364 3.929 1.00 80.75 171 ARG A C 1
ATOM 1348 O O . ARG A 1 171 ? 14.594 5.292 3.773 1.00 80.75 171 ARG A O 1
ATOM 1355 N N . ARG A 1 172 ? 14.980 3.088 3.974 1.00 79.38 172 ARG A N 1
ATOM 1356 C CA . ARG A 1 172 ? 13.596 2.635 3.757 1.00 79.38 172 ARG A CA 1
ATOM 1357 C C . ARG A 1 172 ? 12.613 3.195 4.779 1.00 79.38 172 ARG A C 1
ATOM 1359 O O . ARG A 1 172 ? 11.512 3.593 4.410 1.00 79.38 172 ARG A O 1
ATOM 1366 N N . LEU A 1 173 ? 13.018 3.274 6.047 1.00 80.38 173 LEU A N 1
ATOM 1367 C CA . LEU A 1 173 ? 12.205 3.897 7.092 1.00 80.38 173 LEU A CA 1
ATOM 1368 C C . LEU A 1 173 ? 11.942 5.373 6.780 1.00 80.38 173 LEU A C 1
ATOM 1370 O O . LEU A 1 173 ? 10.801 5.818 6.842 1.00 80.38 173 LEU A O 1
ATOM 1374 N N . LEU A 1 174 ? 12.981 6.119 6.394 1.00 83.38 174 LEU A N 1
ATOM 1375 C CA . LEU A 1 174 ? 12.835 7.530 6.029 1.00 83.38 174 LEU A CA 1
ATOM 1376 C C . LEU A 1 174 ? 12.029 7.719 4.739 1.00 83.38 174 LEU A C 1
ATOM 1378 O O . LEU A 1 174 ? 11.216 8.634 4.678 1.00 83.38 174 LEU A O 1
ATOM 1382 N N . GLU A 1 175 ? 12.207 6.851 3.740 1.00 82.56 175 GLU A N 1
ATOM 1383 C CA . GLU A 1 175 ? 11.401 6.844 2.511 1.00 82.56 175 GLU A CA 1
ATOM 1384 C C . GLU A 1 175 ? 9.917 6.616 2.823 1.00 82.56 175 GLU A C 1
ATOM 1386 O O . GLU A 1 175 ? 9.074 7.346 2.311 1.00 82.56 175 GLU A O 1
ATOM 1391 N N . THR A 1 176 ? 9.602 5.677 3.721 1.00 82.00 176 THR A N 1
ATOM 1392 C CA . THR A 1 176 ? 8.222 5.396 4.153 1.00 82.00 176 THR A CA 1
ATOM 1393 C C . THR A 1 176 ? 7.627 6.586 4.901 1.00 82.00 176 THR A C 1
ATOM 1395 O O . THR A 1 176 ? 6.523 7.016 4.590 1.00 82.00 176 THR A O 1
ATOM 1398 N N . VAL A 1 177 ? 8.362 7.179 5.849 1.00 84.12 177 VAL A N 1
ATOM 1399 C CA . VAL A 1 177 ? 7.904 8.385 6.563 1.00 84.12 177 VAL A CA 1
ATOM 1400 C C . VAL A 1 177 ? 7.658 9.530 5.581 1.00 84.12 177 VAL A C 1
ATOM 1402 O O . VAL A 1 177 ? 6.617 10.179 5.644 1.00 84.12 177 VAL A O 1
ATOM 1405 N N . GLN A 1 178 ? 8.585 9.759 4.651 1.00 84.69 178 GLN A N 1
ATOM 1406 C CA . GLN A 1 178 ? 8.455 10.807 3.644 1.00 84.69 178 GLN A CA 1
ATOM 1407 C C . GLN A 1 178 ? 7.257 10.565 2.721 1.00 84.69 178 GLN A C 1
ATOM 1409 O O . GLN A 1 178 ? 6.518 11.505 2.432 1.00 84.69 178 GLN A O 1
ATOM 1414 N N . HIS A 1 179 ? 7.055 9.324 2.275 1.00 85.50 179 HIS A N 1
ATOM 1415 C CA . HIS A 1 179 ? 5.904 8.923 1.474 1.00 85.50 179 HIS A CA 1
ATOM 1416 C C . HIS A 1 179 ? 4.596 9.220 2.206 1.00 85.50 179 HIS A C 1
ATOM 1418 O O . HIS A 1 179 ? 3.765 9.961 1.684 1.00 85.50 179 HIS A O 1
ATOM 1424 N N . THR A 1 180 ? 4.459 8.730 3.442 1.00 85.56 180 THR A N 1
ATOM 1425 C CA . THR A 1 180 ? 3.276 8.958 4.275 1.00 85.56 180 THR A CA 1
ATOM 1426 C C . THR A 1 180 ? 3.004 10.450 4.432 1.00 85.56 180 THR A C 1
ATOM 1428 O O . THR A 1 180 ? 1.878 10.891 4.236 1.00 85.56 180 THR A O 1
ATOM 1431 N N . LEU A 1 181 ? 4.023 11.264 4.715 1.00 86.88 181 LEU A N 1
ATOM 1432 C CA . LEU A 1 181 ? 3.835 12.711 4.828 1.00 86.88 181 LEU A CA 1
ATOM 1433 C C . LEU A 1 181 ? 3.377 13.348 3.510 1.00 86.88 181 LEU A C 1
ATOM 1435 O O . LEU A 1 181 ? 2.522 14.228 3.539 1.00 86.88 181 LEU A O 1
ATOM 1439 N N . ASN A 1 182 ? 3.900 12.901 2.368 1.00 87.38 182 ASN A N 1
ATOM 1440 C CA . ASN A 1 182 ? 3.558 13.473 1.066 1.00 87.38 182 ASN A CA 1
ATOM 1441 C C . ASN A 1 182 ? 2.137 13.117 0.619 1.00 87.38 182 ASN A C 1
ATOM 1443 O O . ASN A 1 182 ? 1.441 13.993 0.116 1.00 87.38 182 ASN A O 1
ATOM 1447 N N . VAL A 1 183 ? 1.681 11.878 0.829 1.00 88.81 183 VAL A N 1
ATOM 1448 C CA . VAL A 1 183 ? 0.308 11.478 0.456 1.00 88.81 183 VAL A CA 1
ATOM 1449 C C . VAL A 1 183 ? -0.748 12.101 1.376 1.00 88.81 183 VAL A C 1
ATOM 1451 O O . VAL A 1 183 ? -1.875 12.339 0.953 1.00 88.81 183 VAL A O 1
ATOM 1454 N N . HIS A 1 184 ? -0.379 12.447 2.614 1.00 89.56 184 HIS A N 1
ATOM 1455 C CA . HIS A 1 184 ? -1.298 13.072 3.566 1.00 89.56 184 HIS A CA 1
ATOM 1456 C C . HIS A 1 184 ? -1.299 14.608 3.517 1.00 89.56 184 HIS A C 1
ATOM 1458 O O . HIS A 1 184 ? -2.223 15.205 4.058 1.00 89.56 184 HIS A O 1
ATOM 1464 N N . ARG A 1 185 ? -0.292 15.253 2.904 1.00 88.38 185 ARG A N 1
ATOM 1465 C CA . ARG A 1 185 ? -0.050 16.708 2.999 1.00 88.38 185 ARG A CA 1
ATOM 1466 C C . ARG A 1 185 ? -1.239 17.562 2.557 1.00 88.38 185 ARG A C 1
ATOM 1468 O O . ARG A 1 185 ? -1.645 18.459 3.290 1.00 88.38 185 ARG A O 1
ATOM 1475 N N . ASP A 1 186 ? -1.716 17.330 1.340 1.00 92.12 186 ASP A N 1
ATOM 1476 C CA . ASP A 1 186 ? -2.785 18.088 0.691 1.00 92.12 186 ASP A CA 1
ATOM 1477 C C . ASP A 1 186 ? -3.363 17.295 -0.497 1.00 92.12 186 ASP A C 1
ATOM 1479 O O . ASP A 1 186 ? -2.773 16.308 -0.950 1.00 92.12 186 ASP A O 1
ATOM 1483 N N . LEU A 1 187 ? -4.513 17.731 -1.023 1.00 92.81 187 LEU A N 1
ATOM 1484 C CA . LEU A 1 187 ? -5.161 17.080 -2.169 1.00 92.81 187 LEU A CA 1
ATOM 1485 C C . LEU A 1 187 ? -4.298 17.100 -3.432 1.00 92.81 187 LEU A C 1
ATOM 1487 O O . LEU A 1 187 ? -4.249 16.117 -4.166 1.00 92.81 187 LEU A O 1
ATOM 1491 N N . LYS A 1 188 ? -3.574 18.197 -3.670 1.00 92.81 188 LYS A N 1
ATOM 1492 C CA . LYS A 1 188 ? -2.723 18.337 -4.860 1.00 92.81 188 LYS A CA 1
ATOM 1493 C C . LYS A 1 188 ? -1.589 17.317 -4.869 1.00 92.81 188 LYS A C 1
ATOM 1495 O O . LYS A 1 188 ? -1.100 16.970 -5.933 1.00 92.81 188 LYS A O 1
ATOM 1500 N N . SER A 1 189 ? -1.158 16.863 -3.696 1.00 91.31 189 SER A N 1
ATOM 1501 C CA . SER A 1 189 ? -0.060 15.916 -3.536 1.00 91.31 189 SER A CA 1
ATOM 1502 C C . SER A 1 189 ? -0.483 14.488 -3.850 1.00 91.31 189 SER A C 1
ATOM 1504 O O . SER A 1 189 ? 0.327 13.752 -4.404 1.00 91.31 189 SER A O 1
ATOM 1506 N N . ILE A 1 190 ? -1.710 14.089 -3.509 1.00 92.56 190 ILE A N 1
ATOM 1507 C CA . ILE A 1 190 ? -2.223 12.733 -3.770 1.00 92.56 190 ILE A CA 1
ATOM 1508 C C . ILE A 1 190 ? -2.846 12.591 -5.167 1.00 92.56 190 ILE A C 1
ATOM 1510 O O . ILE A 1 190 ? -2.866 11.496 -5.720 1.00 92.56 190 ILE A O 1
ATOM 1514 N N . GLN A 1 191 ? -3.319 13.689 -5.761 1.00 93.50 191 GLN A N 1
ATOM 1515 C CA . GLN A 1 191 ? -3.839 13.702 -7.129 1.00 93.50 191 GLN A CA 1
ATOM 1516 C C . GLN A 1 191 ? -2.767 13.326 -8.171 1.00 93.50 191 GLN A C 1
ATOM 1518 O O . GLN A 1 191 ? -1.577 13.558 -7.930 1.00 93.50 191 GLN A O 1
ATOM 1523 N N . PRO A 1 192 ? -3.164 12.794 -9.347 1.00 92.25 192 PRO A N 1
ATOM 1524 C CA . PRO A 1 192 ? -2.234 12.479 -10.429 1.00 92.25 192 PRO A CA 1
ATOM 1525 C C 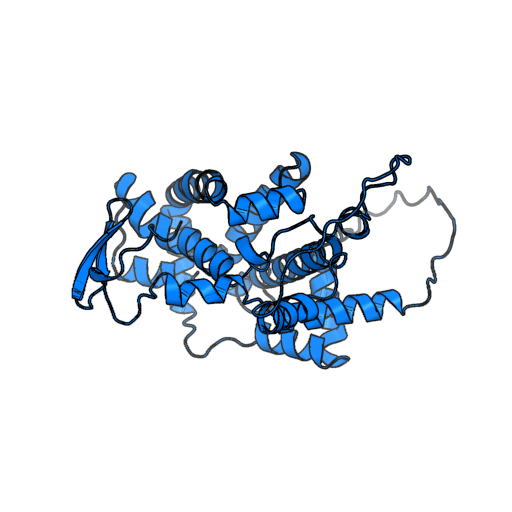. PRO A 1 192 ? -1.306 13.652 -10.768 1.00 92.25 192 PRO A C 1
ATOM 1527 O O . PRO A 1 192 ? -1.747 14.783 -10.971 1.00 92.25 192 PRO A O 1
ATOM 1530 N N . GLY A 1 193 ? -0.001 13.377 -10.801 1.00 87.62 193 GLY A N 1
ATOM 1531 C CA . GLY A 1 193 ? 1.056 14.377 -10.995 1.00 87.62 193 GLY A CA 1
ATOM 1532 C C . GLY A 1 193 ? 1.495 15.136 -9.733 1.00 87.62 193 GLY A C 1
ATOM 1533 O O . GLY A 1 193 ? 2.442 15.918 -9.803 1.00 87.62 193 GLY A O 1
ATOM 1534 N N . GLY A 1 194 ? 0.858 14.904 -8.584 1.00 89.50 194 GLY A N 1
ATOM 1535 C CA . GLY A 1 194 ? 1.258 15.451 -7.289 1.00 89.50 194 GLY A CA 1
ATOM 1536 C C . GLY A 1 194 ? 2.508 14.798 -6.696 1.00 89.50 194 GLY A C 1
ATOM 1537 O O . GLY A 1 194 ? 2.877 13.682 -7.053 1.00 89.50 194 GLY A O 1
ATOM 1538 N N . ASP A 1 195 ? 3.149 15.463 -5.728 1.00 88.06 195 ASP A N 1
ATOM 1539 C CA . ASP A 1 195 ? 4.371 14.950 -5.085 1.00 88.06 195 ASP A CA 1
ATOM 1540 C C . ASP A 1 195 ? 4.160 13.571 -4.430 1.00 88.06 195 ASP A C 1
ATOM 1542 O O . ASP A 1 195 ? 5.015 12.690 -4.516 1.00 88.06 195 ASP A O 1
ATOM 1546 N N . GLY A 1 196 ? 3.037 13.373 -3.736 1.00 87.50 196 GLY A N 1
ATOM 1547 C CA . GLY A 1 196 ? 2.681 12.109 -3.087 1.00 87.50 196 GLY A CA 1
ATOM 1548 C C . GLY A 1 196 ? 2.412 11.008 -4.107 1.00 87.50 196 GLY A C 1
ATOM 1549 O O . GLY A 1 196 ? 2.974 9.919 -3.989 1.00 87.50 196 GLY A O 1
ATOM 1550 N N . PHE A 1 197 ? 1.642 11.316 -5.147 1.00 91.38 197 PHE A N 1
ATOM 1551 C CA . PHE A 1 197 ? 1.371 10.421 -6.267 1.00 91.38 197 PHE A CA 1
ATOM 1552 C C . PHE A 1 197 ? 2.659 9.969 -6.961 1.00 91.38 197 PHE A C 1
ATOM 1554 O O . PHE A 1 197 ? 2.945 8.775 -7.023 1.00 91.38 197 PHE A O 1
ATOM 1561 N N . VAL A 1 198 ? 3.497 10.918 -7.386 1.00 90.25 198 VAL A N 1
ATOM 1562 C CA . VAL A 1 198 ? 4.777 10.646 -8.056 1.00 90.25 198 VAL A CA 1
ATOM 1563 C C . VAL A 1 198 ? 5.658 9.757 -7.185 1.00 90.25 198 VAL A C 1
ATOM 1565 O O . VAL A 1 198 ? 6.227 8.785 -7.678 1.00 90.25 198 VAL A O 1
ATOM 1568 N N . ASN A 1 199 ? 5.751 10.042 -5.883 1.00 88.12 199 ASN A N 1
ATOM 1569 C CA . ASN A 1 199 ? 6.530 9.214 -4.964 1.00 88.12 199 ASN A CA 1
ATOM 1570 C C . ASN A 1 199 ? 5.956 7.801 -4.831 1.00 88.12 199 ASN A C 1
ATOM 1572 O O . ASN A 1 199 ? 6.727 6.848 -4.823 1.00 88.12 199 ASN A O 1
ATOM 1576 N N . SER A 1 200 ? 4.631 7.657 -4.749 1.00 89.56 200 SER A N 1
ATOM 1577 C CA . SER A 1 200 ? 3.952 6.354 -4.688 1.00 89.56 200 SER A CA 1
ATOM 1578 C C . SER A 1 200 ? 4.336 5.485 -5.882 1.00 89.56 200 SER A C 1
ATOM 1580 O O . SER A 1 200 ? 4.863 4.387 -5.710 1.00 89.56 200 SER A O 1
ATOM 1582 N N . VAL A 1 201 ? 4.173 6.032 -7.087 1.00 89.81 201 VAL A N 1
ATOM 1583 C CA . VAL A 1 201 ? 4.477 5.351 -8.349 1.00 89.81 201 VAL A CA 1
ATOM 1584 C C . VAL A 1 201 ? 5.973 5.059 -8.466 1.00 89.81 201 VAL A C 1
ATOM 1586 O O . VAL A 1 201 ? 6.366 3.941 -8.784 1.00 89.81 201 VAL A O 1
ATOM 1589 N N . SER A 1 202 ? 6.825 6.033 -8.138 1.00 87.12 202 SER A N 1
ATOM 1590 C CA . SER A 1 202 ? 8.284 5.869 -8.184 1.00 87.12 202 SER A CA 1
ATOM 1591 C C . SER A 1 202 ? 8.764 4.756 -7.252 1.00 87.12 202 SER A C 1
ATOM 1593 O O . SER A 1 202 ? 9.602 3.942 -7.640 1.00 87.12 202 SER A O 1
ATOM 1595 N N . TYR A 1 203 ? 8.255 4.714 -6.015 1.00 85.81 203 TYR A N 1
ATOM 1596 C CA . TYR A 1 203 ? 8.619 3.682 -5.046 1.00 85.81 203 TYR A CA 1
ATOM 1597 C C . TYR A 1 203 ? 8.122 2.309 -5.469 1.00 85.81 203 TYR A C 1
ATOM 1599 O O . TYR A 1 203 ? 8.893 1.354 -5.402 1.00 85.81 203 TYR A O 1
ATOM 1607 N N . PHE A 1 204 ? 6.886 2.230 -5.953 1.00 85.50 204 PHE A N 1
ATOM 1608 C CA . PHE A 1 204 ? 6.292 0.997 -6.445 1.00 85.50 204 PHE A CA 1
ATOM 1609 C C . PHE A 1 204 ? 7.102 0.386 -7.597 1.00 85.50 204 PHE A C 1
ATOM 1611 O O . PHE A 1 204 ? 7.574 -0.747 -7.499 1.00 85.50 204 PHE A O 1
ATOM 1618 N N . ILE A 1 205 ? 7.370 1.174 -8.641 1.00 84.44 205 ILE A N 1
ATOM 1619 C CA . ILE A 1 205 ? 8.129 0.736 -9.822 1.00 84.44 205 ILE A CA 1
ATOM 1620 C C . ILE A 1 205 ? 9.554 0.336 -9.439 1.00 84.44 205 ILE A C 1
ATOM 1622 O O . ILE A 1 205 ? 10.064 -0.694 -9.880 1.00 84.44 205 ILE A O 1
ATOM 1626 N N . ARG A 1 206 ? 10.204 1.114 -8.569 1.00 83.94 206 ARG A N 1
ATOM 1627 C CA . ARG A 1 206 ? 11.538 0.790 -8.059 1.00 83.94 206 ARG A CA 1
ATOM 1628 C C . ARG A 1 206 ? 11.552 -0.531 -7.297 1.00 83.94 206 ARG A C 1
ATOM 1630 O O . ARG A 1 206 ? 12.497 -1.301 -7.450 1.00 83.94 206 ARG A O 1
ATOM 1637 N N . ASP A 1 207 ? 10.578 -0.763 -6.428 1.00 81.06 207 ASP A N 1
ATOM 1638 C CA . ASP A 1 207 ? 10.545 -1.965 -5.600 1.00 81.06 207 ASP A CA 1
ATOM 1639 C C . ASP A 1 207 ? 10.327 -3.213 -6.466 1.00 81.06 207 ASP A C 1
ATOM 1641 O O . ASP A 1 207 ? 11.020 -4.211 -6.255 1.00 81.06 207 ASP A O 1
ATOM 1645 N N . ILE A 1 208 ? 9.498 -3.113 -7.511 1.00 82.00 208 ILE A N 1
ATOM 1646 C CA . ILE A 1 208 ? 9.375 -4.137 -8.559 1.00 82.00 208 ILE A CA 1
ATOM 1647 C C . ILE A 1 208 ? 10.701 -4.325 -9.299 1.00 82.00 208 ILE A C 1
ATOM 1649 O O . ILE A 1 208 ? 11.188 -5.447 -9.390 1.00 82.00 208 ILE A O 1
ATOM 1653 N N . HIS A 1 209 ? 11.349 -3.256 -9.759 1.00 78.50 209 HIS A N 1
ATOM 1654 C CA . HIS A 1 209 ? 12.633 -3.356 -10.460 1.00 78.50 209 HIS A CA 1
ATOM 1655 C C . HIS A 1 209 ? 13.733 -4.005 -9.603 1.00 78.50 209 HIS A C 1
ATOM 1657 O O . HIS A 1 209 ? 14.467 -4.874 -10.075 1.00 78.50 209 HIS A O 1
ATOM 1663 N N . ILE A 1 210 ? 13.836 -3.643 -8.319 1.00 76.12 210 ILE A N 1
ATOM 1664 C CA . ILE A 1 210 ? 14.770 -4.279 -7.377 1.00 76.12 210 ILE A CA 1
ATOM 1665 C C . ILE A 1 210 ? 14.433 -5.759 -7.210 1.00 76.12 210 ILE A C 1
ATOM 1667 O O . ILE A 1 210 ? 15.347 -6.584 -7.133 1.00 76.12 210 ILE A O 1
ATOM 1671 N N . LEU A 1 211 ? 13.145 -6.090 -7.115 1.00 74.12 211 LEU A N 1
ATOM 1672 C CA . LEU A 1 211 ? 12.691 -7.460 -6.965 1.00 74.12 211 LEU A CA 1
ATOM 1673 C C . LEU A 1 211 ? 13.069 -8.294 -8.187 1.00 74.12 211 LEU A C 1
ATOM 1675 O O . LEU A 1 211 ? 13.720 -9.325 -8.030 1.00 74.12 211 LEU A O 1
ATOM 1679 N N . LEU A 1 212 ? 12.738 -7.809 -9.382 1.00 71.94 212 LEU A N 1
ATOM 1680 C CA . LEU A 1 212 ? 13.095 -8.433 -10.647 1.00 71.94 212 LEU A CA 1
ATOM 1681 C C . LEU A 1 212 ? 14.610 -8.575 -10.754 1.00 71.94 212 LEU A C 1
ATOM 1683 O O . LEU A 1 212 ? 15.093 -9.692 -10.827 1.00 71.94 212 LEU A O 1
ATOM 1687 N N . SER A 1 213 ? 15.391 -7.515 -10.577 1.00 68.50 213 SER A N 1
ATOM 1688 C CA . SER A 1 213 ? 16.860 -7.581 -10.660 1.00 68.50 213 SER A CA 1
ATOM 1689 C C . SER A 1 213 ? 17.494 -8.592 -9.691 1.00 68.50 213 SER A C 1
ATOM 1691 O O . SER A 1 213 ? 18.542 -9.177 -9.970 1.00 68.50 213 SER A O 1
ATOM 1693 N N . ARG A 1 214 ? 16.890 -8.795 -8.513 1.00 65.75 214 ARG A N 1
ATOM 1694 C CA . ARG A 1 214 ? 17.403 -9.715 -7.484 1.00 65.75 214 ARG A CA 1
ATOM 1695 C C . ARG A 1 214 ? 16.839 -11.128 -7.590 1.00 65.75 214 ARG A C 1
ATOM 1697 O O . ARG A 1 214 ? 17.459 -12.034 -7.036 1.00 65.75 214 ARG A O 1
ATOM 1704 N N . LEU A 1 215 ? 15.710 -11.326 -8.270 1.00 61.75 215 LEU A N 1
ATOM 1705 C CA . LEU A 1 215 ? 15.036 -12.620 -8.420 1.00 61.75 215 LEU A CA 1
ATOM 1706 C C . LEU A 1 215 ? 15.019 -13.175 -9.845 1.00 61.75 215 LEU A C 1
ATOM 1708 O O . LEU A 1 215 ? 14.845 -14.378 -9.982 1.00 61.75 215 LEU A O 1
ATOM 1712 N N . GLN A 1 216 ? 15.284 -12.375 -10.880 1.00 48.09 216 GLN A N 1
ATOM 1713 C CA . GLN A 1 216 ? 15.424 -12.764 -12.299 1.00 48.09 216 GLN A CA 1
ATOM 1714 C C . GLN A 1 216 ? 16.594 -13.710 -12.564 1.00 48.09 216 GLN A C 1
ATOM 1716 O O . GLN A 1 216 ? 16.846 -14.110 -13.696 1.00 48.09 216 GLN A O 1
ATOM 1721 N N . ALA A 1 217 ? 17.311 -14.113 -11.524 1.00 45.28 217 ALA A N 1
ATOM 1722 C CA . ALA A 1 217 ? 18.225 -15.224 -11.634 1.00 45.28 217 ALA A CA 1
ATOM 1723 C C . ALA A 1 217 ? 17.639 -16.551 -11.102 1.00 45.28 217 ALA A C 1
ATOM 1725 O O . ALA A 1 217 ? 18.332 -17.559 -10.980 1.00 45.28 217 ALA A O 1
ATOM 1726 N N . LEU A 1 218 ? 16.320 -16.569 -10.894 1.00 40.66 218 LEU A N 1
ATOM 1727 C CA . LEU A 1 218 ? 15.461 -17.739 -11.026 1.00 40.66 218 LEU A CA 1
ATOM 1728 C C . LEU A 1 218 ? 14.900 -17.772 -12.461 1.00 40.66 218 LEU A C 1
ATOM 1730 O O . LEU A 1 218 ? 14.606 -16.712 -13.015 1.00 40.66 218 LEU A O 1
ATOM 1734 N N . PRO A 1 219 ? 14.753 -18.959 -13.083 1.00 36.06 219 PRO A N 1
ATOM 1735 C CA . PRO A 1 219 ? 14.124 -19.069 -14.398 1.00 36.06 219 PRO A CA 1
ATOM 1736 C C . PRO A 1 219 ? 12.747 -18.402 -14.346 1.00 36.06 219 PRO A C 1
ATOM 1738 O O . PRO A 1 219 ? 12.037 -18.595 -13.359 1.00 36.06 219 PRO A O 1
ATOM 1741 N N . THR A 1 220 ? 12.446 -17.605 -15.377 1.00 43.50 220 THR A N 1
ATOM 1742 C CA . THR A 1 220 ? 11.264 -16.738 -15.559 1.00 43.50 220 THR A CA 1
ATOM 1743 C C . THR A 1 220 ? 10.055 -17.146 -14.716 1.00 43.50 220 THR A C 1
ATOM 1745 O O . THR A 1 220 ? 9.691 -18.319 -14.680 1.00 43.50 220 THR A O 1
ATOM 1748 N N . LEU A 1 221 ? 9.407 -16.180 -14.056 1.00 43.97 221 LEU A N 1
ATOM 1749 C CA . LEU A 1 221 ? 8.257 -16.393 -13.160 1.00 43.97 221 LEU A CA 1
ATOM 1750 C C . LEU A 1 221 ? 7.125 -17.234 -13.802 1.00 43.97 221 LEU A C 1
ATOM 1752 O O . LEU A 1 221 ? 6.464 -18.005 -13.103 1.00 43.97 221 LEU A O 1
ATOM 1756 N N . ASP A 1 222 ? 6.995 -17.212 -15.132 1.00 40.41 222 ASP A N 1
ATOM 1757 C CA . ASP A 1 222 ? 6.128 -18.109 -15.916 1.00 40.41 222 ASP A CA 1
ATOM 1758 C C . ASP A 1 222 ? 6.474 -19.600 -15.781 1.00 40.41 222 ASP A C 1
ATOM 1760 O O . ASP A 1 222 ? 5.598 -20.466 -15.722 1.00 40.41 222 ASP A O 1
ATOM 1764 N N . THR A 1 223 ? 7.760 -19.927 -15.671 1.00 42.97 223 THR A N 1
ATOM 1765 C CA . THR A 1 223 ? 8.250 -21.294 -15.476 1.00 42.97 223 THR A CA 1
ATOM 1766 C C . THR A 1 223 ? 7.794 -21.852 -14.129 1.00 42.97 223 THR A C 1
ATOM 1768 O O . THR A 1 223 ? 7.492 -23.039 -14.043 1.00 42.97 223 THR A O 1
ATOM 1771 N N . VAL A 1 224 ? 7.702 -21.025 -13.080 1.00 43.50 224 VAL A N 1
ATOM 1772 C CA . VAL A 1 224 ? 7.228 -21.433 -11.741 1.00 43.50 224 VAL A CA 1
ATOM 1773 C C . VAL A 1 224 ? 5.718 -21.682 -11.750 1.00 43.50 224 VAL A C 1
ATOM 1775 O O . VAL A 1 224 ? 5.268 -22.696 -11.207 1.00 43.50 224 VAL A O 1
ATOM 1778 N N . TYR A 1 225 ? 4.953 -20.825 -12.435 1.00 38.72 225 TYR A N 1
ATOM 1779 C CA . TYR A 1 225 ? 3.506 -20.987 -12.600 1.00 38.72 225 TYR A CA 1
ATOM 1780 C C . TYR A 1 225 ? 3.166 -22.272 -13.380 1.00 38.72 225 TYR A C 1
ATOM 1782 O O . TYR A 1 225 ? 2.319 -23.063 -12.958 1.00 38.72 225 TYR A O 1
ATOM 1790 N N . HIS A 1 226 ? 3.905 -22.565 -14.458 1.00 39.28 226 HIS A N 1
ATOM 1791 C CA . HIS A 1 226 ? 3.730 -23.796 -15.236 1.00 39.28 226 HIS A CA 1
ATOM 1792 C C . HIS A 1 226 ? 4.254 -25.062 -14.536 1.00 39.28 226 HIS A C 1
ATOM 1794 O O . HIS A 1 226 ? 3.645 -26.127 -14.667 1.00 39.28 226 HIS A O 1
ATOM 1800 N N . LYS A 1 227 ? 5.337 -24.991 -13.745 1.00 40.75 227 LYS A N 1
ATOM 1801 C CA . LYS A 1 227 ? 5.857 -26.169 -13.020 1.00 40.75 227 LYS A CA 1
ATOM 1802 C C . LYS A 1 227 ? 4.881 -26.686 -11.968 1.00 40.75 227 LYS A C 1
ATOM 1804 O O . LYS A 1 227 ? 4.811 -27.898 -11.772 1.00 40.75 227 LYS A O 1
ATOM 1809 N N . HIS A 1 228 ? 4.111 -25.804 -11.328 1.00 41.59 228 HIS A N 1
ATOM 1810 C CA . HIS A 1 228 ? 3.099 -26.204 -10.347 1.00 41.59 228 HIS A CA 1
ATOM 1811 C C . HIS A 1 228 ? 1.965 -27.039 -10.962 1.00 41.59 228 HIS A C 1
ATOM 1813 O O . HIS A 1 228 ? 1.490 -27.973 -10.318 1.00 41.59 228 HIS A O 1
ATOM 1819 N N . GLN A 1 229 ? 1.580 -26.781 -12.219 1.00 39.72 229 GLN A N 1
ATOM 1820 C CA . GLN A 1 229 ? 0.598 -27.618 -12.922 1.00 39.72 229 GLN A CA 1
ATOM 1821 C C . GLN A 1 229 ? 1.151 -29.008 -13.278 1.00 39.72 229 GLN A C 1
ATOM 1823 O O . GLN A 1 229 ? 0.402 -29.983 -13.285 1.00 39.72 229 GLN A O 1
ATOM 1828 N N . VAL A 1 230 ? 2.458 -29.125 -13.531 1.00 40.91 230 VAL A N 1
ATOM 1829 C CA . VAL A 1 230 ? 3.089 -30.371 -14.008 1.00 40.91 230 VAL A CA 1
ATOM 1830 C C . VAL A 1 230 ? 3.607 -31.264 -12.864 1.00 40.91 230 VAL A C 1
ATOM 1832 O O . VAL A 1 230 ? 3.618 -32.486 -12.994 1.00 40.91 230 VAL A O 1
ATOM 1835 N N . LEU A 1 231 ? 3.975 -30.703 -11.706 1.00 38.78 231 LEU A N 1
ATOM 1836 C CA . LEU A 1 231 ? 4.558 -31.445 -10.570 1.00 38.78 231 LEU A CA 1
ATOM 1837 C C . LEU A 1 231 ? 3.570 -32.314 -9.765 1.00 38.78 231 LEU A C 1
ATOM 1839 O O . LEU A 1 231 ? 3.972 -32.962 -8.801 1.00 38.78 231 LEU A O 1
ATOM 1843 N N . THR A 1 232 ? 2.307 -32.424 -10.182 1.00 37.84 232 THR A N 1
ATOM 1844 C CA . THR A 1 232 ? 1.376 -33.440 -9.653 1.00 37.84 232 THR A CA 1
ATOM 1845 C C . THR A 1 232 ? 1.680 -34.863 -10.144 1.00 37.84 232 THR A C 1
ATOM 1847 O O . THR A 1 232 ? 0.989 -35.804 -9.748 1.00 37.84 232 THR A O 1
ATOM 1850 N N . ARG A 1 233 ? 2.726 -35.080 -10.959 1.00 34.38 233 ARG A N 1
ATOM 1851 C CA . ARG A 1 233 ? 3.173 -36.424 -11.357 1.00 34.38 233 ARG A CA 1
ATOM 1852 C C . ARG A 1 233 ? 4.705 -36.555 -11.393 1.00 34.38 233 ARG A C 1
ATOM 1854 O O . ARG A 1 233 ? 5.356 -35.980 -12.254 1.00 34.38 233 ARG A O 1
ATOM 1861 N N . ALA A 1 234 ? 5.206 -37.445 -10.529 1.00 28.17 234 ALA A N 1
ATOM 1862 C CA . ALA A 1 234 ? 6.486 -38.180 -10.562 1.00 28.17 234 ALA A CA 1
ATOM 1863 C C . ALA A 1 234 ? 7.639 -37.728 -9.618 1.00 28.17 234 ALA A C 1
ATOM 1865 O O . ALA A 1 234 ? 7.755 -36.547 -9.297 1.00 28.17 234 ALA A O 1
ATOM 1866 N N . PRO A 1 235 ? 8.467 -38.688 -9.126 1.00 31.11 235 PRO A N 1
ATOM 1867 C CA . PRO A 1 235 ? 9.246 -38.555 -7.894 1.00 31.11 235 PRO A CA 1
ATOM 1868 C C . PRO A 1 235 ? 10.727 -38.169 -8.086 1.00 31.11 235 PRO A C 1
ATOM 1870 O O . PRO A 1 235 ? 11.297 -38.237 -9.171 1.00 31.11 235 PRO A O 1
ATOM 1873 N N . HIS A 1 236 ? 11.330 -37.772 -6.962 1.00 31.52 236 HIS A N 1
ATOM 1874 C CA . HIS A 1 236 ? 12.653 -37.171 -6.777 1.00 31.52 236 HIS A CA 1
ATOM 1875 C C . HIS A 1 236 ? 13.865 -37.994 -7.261 1.00 31.52 236 HIS A C 1
ATOM 1877 O O . HIS A 1 236 ? 14.010 -39.161 -6.907 1.00 31.52 236 HIS A O 1
ATOM 1883 N N . HIS A 1 237 ? 14.830 -37.319 -7.902 1.00 29.91 237 HIS A N 1
ATOM 1884 C CA . HIS A 1 237 ? 16.227 -37.766 -8.011 1.00 29.91 237 HIS A CA 1
ATOM 1885 C C . HIS A 1 237 ? 17.203 -36.721 -7.431 1.00 29.91 237 HIS A C 1
ATOM 1887 O O . HIS A 1 237 ? 16.980 -35.516 -7.537 1.00 29.91 237 HIS A O 1
ATOM 1893 N N . GLN A 1 238 ? 18.256 -37.215 -6.768 1.00 28.39 238 GLN A N 1
ATOM 1894 C CA . GLN A 1 238 ? 19.253 -36.479 -5.974 1.00 28.39 238 GLN A CA 1
ATOM 1895 C C . GLN A 1 238 ? 20.358 -35.825 -6.831 1.00 28.39 238 GLN A C 1
ATOM 1897 O O . GLN A 1 238 ? 20.778 -36.391 -7.837 1.00 28.39 238 GLN A O 1
ATOM 1902 N N . SER A 1 239 ? 20.878 -34.671 -6.386 1.00 30.33 239 SER A N 1
ATOM 1903 C CA . SER A 1 239 ? 21.979 -33.915 -7.024 1.00 30.33 239 SER A CA 1
ATOM 1904 C C . SER A 1 239 ? 23.323 -34.060 -6.266 1.00 30.33 239 SER A C 1
ATOM 1906 O O . SER A 1 239 ? 23.295 -34.226 -5.045 1.00 30.33 239 SER A O 1
ATOM 1908 N N . PRO A 1 240 ? 24.497 -33.946 -6.936 1.00 31.64 240 PRO A N 1
ATOM 1909 C CA . PRO A 1 240 ? 25.834 -34.121 -6.336 1.00 31.64 240 PRO A CA 1
ATOM 1910 C C . PRO A 1 240 ? 26.438 -32.811 -5.750 1.00 31.64 240 PRO A C 1
ATOM 1912 O O . PRO A 1 240 ? 25.866 -31.738 -5.958 1.00 31.64 240 PRO A O 1
ATOM 1915 N N . PRO A 1 241 ? 27.569 -32.862 -4.999 1.00 28.53 241 PRO A N 1
ATOM 1916 C CA . PRO A 1 241 ? 28.016 -31.763 -4.129 1.00 28.53 241 PRO A CA 1
ATOM 1917 C C . PRO A 1 241 ? 28.946 -30.734 -4.817 1.00 28.53 241 PRO A C 1
ATOM 1919 O O . PRO A 1 241 ? 29.566 -31.049 -5.834 1.00 28.53 241 PRO A O 1
ATOM 1922 N N . PRO A 1 242 ? 29.092 -29.507 -4.262 1.00 33.78 242 PRO A N 1
ATOM 1923 C CA . PRO A 1 242 ? 29.767 -28.393 -4.931 1.00 33.78 242 PRO A CA 1
ATOM 1924 C C . PRO A 1 242 ? 31.264 -28.264 -4.589 1.00 33.78 242 PRO A C 1
ATOM 1926 O O . PRO A 1 242 ? 31.692 -28.488 -3.456 1.00 33.78 242 PRO A O 1
ATOM 1929 N N . THR A 1 243 ? 32.059 -27.802 -5.559 1.00 32.62 243 THR A N 1
ATOM 1930 C CA . THR A 1 243 ? 33.463 -27.382 -5.398 1.00 32.62 243 THR A CA 1
ATOM 1931 C C . THR A 1 243 ? 33.585 -25.857 -5.232 1.00 32.62 243 THR A C 1
ATOM 1933 O O . THR A 1 243 ? 32.858 -25.079 -5.845 1.00 32.62 243 THR A O 1
ATOM 1936 N N . ARG A 1 244 ? 34.509 -25.412 -4.364 1.00 37.50 244 ARG A N 1
ATOM 1937 C CA . ARG A 1 244 ? 34.740 -24.000 -3.980 1.00 37.50 244 ARG A CA 1
ATOM 1938 C C . ARG A 1 244 ? 35.452 -23.184 -5.073 1.00 37.50 244 ARG A C 1
ATOM 1940 O O . ARG A 1 244 ? 36.550 -23.557 -5.481 1.00 37.50 244 ARG A O 1
ATOM 1947 N N . ARG A 1 245 ? 34.932 -21.992 -5.409 1.00 31.78 245 ARG A N 1
ATOM 1948 C CA . ARG A 1 245 ? 35.694 -20.873 -6.015 1.00 31.78 245 ARG A CA 1
ATOM 1949 C C . ARG A 1 245 ? 35.300 -19.507 -5.410 1.00 31.78 245 ARG A C 1
ATOM 1951 O O . ARG A 1 245 ? 34.237 -19.376 -4.818 1.00 31.78 245 ARG A O 1
ATOM 1958 N N . ARG A 1 246 ? 36.252 -18.562 -5.499 1.00 27.92 246 ARG A N 1
ATOM 1959 C CA . ARG A 1 246 ? 36.402 -17.231 -4.849 1.00 27.92 246 ARG A CA 1
ATOM 1960 C C . ARG A 1 246 ? 35.202 -16.259 -4.973 1.00 27.92 246 ARG A C 1
ATOM 1962 O O . ARG A 1 246 ? 34.421 -16.406 -5.906 1.00 27.92 246 ARG A O 1
ATOM 1969 N N . PRO A 1 247 ? 35.096 -15.238 -4.089 1.00 32.75 247 PRO A N 1
ATOM 1970 C CA . PRO A 1 247 ? 33.949 -14.332 -4.038 1.00 32.75 247 PRO A CA 1
ATOM 1971 C C . PRO A 1 247 ? 33.998 -13.281 -5.158 1.00 32.75 247 PRO A C 1
ATOM 1973 O O . PRO A 1 247 ? 35.038 -12.666 -5.391 1.00 32.75 247 PRO A O 1
ATOM 1976 N N . ALA A 1 248 ? 32.860 -13.077 -5.822 1.00 27.67 248 ALA A N 1
ATOM 1977 C CA . ALA A 1 248 ? 32.613 -12.026 -6.811 1.00 27.67 248 ALA A CA 1
ATOM 1978 C C . ALA A 1 248 ? 31.630 -10.975 -6.234 1.00 27.67 248 ALA A C 1
ATOM 1980 O O . ALA A 1 248 ? 30.920 -11.285 -5.273 1.00 27.67 248 ALA A O 1
ATOM 1981 N N . PRO A 1 249 ? 31.600 -9.735 -6.763 1.00 31.58 249 PRO A N 1
ATOM 1982 C CA . PRO A 1 249 ? 30.900 -8.608 -6.147 1.00 31.58 249 PRO A CA 1
ATOM 1983 C C . PRO A 1 249 ? 29.365 -8.710 -6.237 1.00 31.58 249 PRO A C 1
ATOM 1985 O O . PRO A 1 249 ? 28.812 -9.436 -7.058 1.00 31.58 249 PRO A O 1
ATOM 1988 N N . HIS A 1 250 ? 28.689 -7.956 -5.364 1.00 36.81 250 HIS A N 1
ATOM 1989 C CA . HIS A 1 250 ? 27.299 -8.085 -4.886 1.00 36.81 250 HIS A CA 1
ATOM 1990 C C . HIS A 1 250 ? 26.130 -8.028 -5.907 1.00 36.81 250 HIS A C 1
ATOM 1992 O O . HIS A 1 250 ? 24.981 -7.916 -5.483 1.00 36.81 250 HIS A O 1
ATOM 1998 N N . HIS A 1 251 ? 26.358 -8.154 -7.216 1.00 32.44 251 HIS A N 1
ATOM 1999 C CA . HIS A 1 251 ? 25.307 -8.072 -8.247 1.00 32.44 251 HIS A CA 1
ATOM 2000 C C . HIS A 1 251 ? 24.792 -9.424 -8.775 1.00 32.44 251 HIS A C 1
ATOM 2002 O O . HIS A 1 251 ? 23.870 -9.441 -9.577 1.00 32.44 251 HIS A O 1
ATOM 2008 N N . ALA A 1 252 ? 25.326 -10.562 -8.322 1.00 33.16 252 ALA A N 1
ATOM 2009 C CA . ALA A 1 252 ? 24.992 -11.871 -8.901 1.00 33.16 252 ALA A CA 1
ATOM 2010 C C . ALA A 1 252 ? 24.719 -12.955 -7.844 1.00 33.16 252 ALA A C 1
ATOM 2012 O O . ALA A 1 252 ? 25.362 -14.001 -7.839 1.00 33.16 252 ALA A O 1
ATOM 2013 N N . ILE A 1 253 ? 23.792 -12.716 -6.910 1.00 37.75 253 ILE A N 1
ATOM 2014 C CA . ILE A 1 253 ? 23.507 -13.700 -5.847 1.00 37.75 253 ILE A CA 1
ATOM 2015 C C . ILE A 1 253 ? 22.462 -14.735 -6.289 1.00 37.75 253 ILE A C 1
ATOM 2017 O O . ILE A 1 253 ? 22.625 -15.919 -5.998 1.00 37.75 253 ILE A O 1
ATOM 2021 N N . ALA A 1 254 ? 21.441 -14.347 -7.056 1.00 36.06 254 ALA A N 1
ATOM 2022 C CA . ALA A 1 254 ? 20.414 -15.303 -7.469 1.00 36.06 254 ALA A CA 1
ATOM 2023 C C . ALA A 1 254 ? 20.856 -16.206 -8.647 1.00 36.06 254 ALA A C 1
ATOM 2025 O O . ALA A 1 254 ? 20.408 -17.344 -8.724 1.00 36.06 254 ALA A O 1
ATOM 2026 N N . ALA A 1 255 ? 21.826 -15.789 -9.481 1.00 35.12 255 ALA A N 1
ATOM 2027 C CA . ALA A 1 255 ? 22.318 -16.599 -10.616 1.00 35.12 255 ALA A CA 1
ATOM 2028 C C . ALA A 1 255 ? 23.071 -17.856 -10.180 1.00 35.12 255 ALA A C 1
ATOM 2030 O O . ALA A 1 255 ? 23.338 -18.751 -10.977 1.00 35.12 255 ALA A O 1
ATOM 2031 N N . VAL A 1 256 ? 23.412 -17.924 -8.895 1.00 38.75 256 VAL A N 1
ATOM 2032 C CA . VAL A 1 256 ? 24.261 -18.962 -8.327 1.00 38.75 256 VAL A CA 1
ATOM 2033 C C . VAL A 1 256 ? 23.441 -20.006 -7.556 1.00 38.75 256 VAL A C 1
ATOM 2035 O O . VAL A 1 256 ? 23.979 -21.065 -7.235 1.00 38.75 256 VAL A O 1
ATOM 2038 N N . GLN A 1 257 ? 22.154 -19.775 -7.247 1.00 47.94 257 GLN A N 1
ATOM 2039 C CA . GLN A 1 257 ? 21.408 -20.664 -6.342 1.00 47.94 257 GLN A CA 1
ATOM 2040 C C . GLN A 1 257 ? 19.923 -20.850 -6.710 1.00 47.94 257 GLN A C 1
ATOM 2042 O O . GLN A 1 257 ? 19.082 -20.052 -6.303 1.00 47.94 257 GLN A O 1
ATOM 2047 N N . PRO A 1 258 ? 19.549 -22.005 -7.298 1.00 47.25 258 PRO A N 1
ATOM 2048 C CA . PRO A 1 258 ? 18.153 -22.431 -7.494 1.00 47.25 258 PRO A CA 1
ATOM 2049 C C . PRO A 1 258 ? 17.316 -22.572 -6.201 1.00 47.25 258 PRO A C 1
ATOM 2051 O O . PRO A 1 258 ? 16.142 -22.912 -6.265 1.00 47.25 258 PRO A O 1
ATOM 2054 N N . ARG A 1 259 ? 17.926 -22.365 -5.023 1.00 56.81 259 ARG A N 1
ATOM 2055 C CA . ARG A 1 259 ? 17.318 -22.420 -3.679 1.00 56.81 259 ARG A CA 1
ATOM 2056 C C . ARG A 1 259 ? 17.247 -21.050 -2.991 1.00 56.81 259 ARG A C 1
ATOM 2058 O O . ARG A 1 259 ? 17.100 -20.985 -1.774 1.00 56.81 259 ARG A O 1
ATOM 2065 N N . TYR A 1 260 ? 17.434 -19.962 -3.733 1.00 67.38 260 TYR A N 1
ATOM 2066 C CA . TYR A 1 260 ? 17.565 -18.637 -3.132 1.00 67.38 260 TYR A CA 1
ATOM 2067 C C . TYR A 1 260 ? 16.274 -18.136 -2.466 1.00 67.38 260 TYR A C 1
ATOM 2069 O O . TYR A 1 260 ? 16.355 -17.514 -1.410 1.00 67.38 260 TYR A O 1
ATOM 2077 N N . TYR A 1 261 ? 15.109 -18.451 -3.040 1.00 73.44 261 TYR A N 1
ATOM 2078 C CA . TYR A 1 261 ? 13.795 -18.105 -2.499 1.00 73.44 261 TYR A CA 1
ATOM 2079 C C . TYR A 1 261 ? 12.798 -19.238 -2.784 1.00 73.44 261 TYR A C 1
ATOM 2081 O O . TYR A 1 261 ? 12.711 -19.704 -3.920 1.00 73.44 261 TYR A O 1
ATOM 2089 N N . ASP A 1 262 ? 12.068 -19.699 -1.765 1.00 77.81 262 ASP A N 1
ATOM 2090 C CA . ASP A 1 262 ? 11.050 -20.746 -1.915 1.00 77.81 262 ASP A CA 1
ATOM 2091 C C . ASP A 1 262 ? 9.688 -20.128 -2.246 1.00 77.81 262 ASP A C 1
ATOM 2093 O O . ASP A 1 262 ? 8.872 -19.837 -1.370 1.00 77.81 262 ASP A O 1
ATOM 2097 N N . THR A 1 263 ? 9.447 -19.934 -3.539 1.00 76.94 263 THR A N 1
ATOM 2098 C CA . THR A 1 263 ? 8.177 -19.397 -4.032 1.00 76.94 263 THR A CA 1
ATOM 2099 C C . THR A 1 263 ? 7.001 -20.329 -3.769 1.00 76.94 263 THR A C 1
ATOM 2101 O O . THR A 1 263 ? 5.880 -19.845 -3.659 1.00 76.94 263 THR A O 1
ATOM 2104 N N . ALA A 1 264 ? 7.219 -21.641 -3.627 1.00 77.94 264 ALA A N 1
ATOM 2105 C CA . ALA A 1 264 ? 6.137 -22.585 -3.368 1.00 77.94 264 ALA A CA 1
ATOM 2106 C C . ALA A 1 264 ? 5.560 -22.372 -1.964 1.00 77.94 264 ALA A C 1
ATOM 2108 O O . ALA A 1 264 ? 4.343 -22.371 -1.798 1.00 77.94 264 ALA A O 1
ATOM 2109 N N . SER A 1 265 ? 6.425 -22.138 -0.974 1.00 77.94 265 SER A N 1
ATOM 2110 C CA . SER A 1 265 ? 6.013 -21.912 0.416 1.00 77.94 265 SER A CA 1
ATOM 2111 C C . SER A 1 265 ? 5.613 -20.464 0.707 1.00 77.94 265 SER A C 1
ATOM 2113 O O . SER A 1 265 ? 4.692 -20.233 1.491 1.00 77.94 265 SER A O 1
ATOM 2115 N N . TYR A 1 266 ? 6.302 -19.485 0.111 1.00 78.12 266 TYR A N 1
ATOM 2116 C CA . TYR A 1 266 ? 6.150 -18.070 0.476 1.00 78.12 266 TYR A CA 1
ATOM 2117 C C . TYR A 1 266 ? 5.430 -17.213 -0.575 1.00 78.12 266 TYR A C 1
ATOM 2119 O O . TYR A 1 266 ? 5.058 -16.082 -0.263 1.00 78.12 266 TYR A O 1
ATOM 2127 N N . GLY A 1 267 ? 5.163 -17.753 -1.767 1.00 83.00 267 GLY A N 1
ATOM 2128 C CA . GLY A 1 267 ? 4.536 -17.023 -2.868 1.00 83.00 267 GLY A CA 1
ATOM 2129 C C . GLY A 1 267 ? 5.525 -16.197 -3.691 1.00 83.00 267 GLY A C 1
ATOM 2130 O O . GLY A 1 267 ? 6.739 -16.332 -3.556 1.00 83.00 267 GLY A O 1
ATOM 2131 N N . VAL A 1 268 ? 5.020 -15.345 -4.578 1.00 83.81 268 VAL A N 1
ATOM 2132 C CA . VAL A 1 268 ? 5.839 -14.312 -5.232 1.00 83.81 268 VAL A CA 1
ATOM 2133 C C . VAL A 1 268 ? 6.030 -13.172 -4.227 1.00 83.81 268 VAL A C 1
ATOM 2135 O O . VAL A 1 268 ? 5.084 -12.839 -3.516 1.00 83.81 268 VAL A O 1
ATOM 2138 N N . PRO A 1 269 ? 7.213 -12.561 -4.091 1.00 82.25 269 PRO A N 1
ATOM 2139 C CA . PRO A 1 269 ? 7.343 -11.450 -3.152 1.00 82.25 269 PRO A CA 1
ATOM 2140 C C . PRO A 1 269 ? 6.560 -10.217 -3.593 1.00 82.25 269 PRO A C 1
ATOM 2142 O O . PRO A 1 269 ? 6.428 -9.973 -4.786 1.00 82.25 269 PRO A O 1
ATOM 2145 N N . ILE A 1 270 ? 6.106 -9.412 -2.624 1.00 82.00 270 ILE A N 1
ATOM 2146 C CA . ILE A 1 270 ? 5.233 -8.251 -2.886 1.00 82.00 270 ILE A CA 1
ATOM 2147 C C . ILE A 1 270 ? 3.966 -8.700 -3.642 1.00 82.00 270 ILE A C 1
ATOM 2149 O O . ILE A 1 270 ? 3.502 -8.060 -4.579 1.00 82.00 270 ILE A O 1
ATOM 2153 N N . ASN A 1 271 ? 3.434 -9.859 -3.246 1.00 87.69 271 ASN A N 1
ATOM 2154 C CA . ASN A 1 271 ? 2.172 -10.369 -3.763 1.00 87.69 271 ASN A CA 1
ATOM 2155 C C . ASN A 1 271 ? 0.982 -9.551 -3.248 1.00 87.69 271 ASN A C 1
ATOM 2157 O O . ASN A 1 271 ? 1.088 -8.808 -2.267 1.00 87.69 271 ASN A O 1
ATOM 2161 N N . ASP A 1 272 ? -0.174 -9.757 -3.868 1.00 89.56 272 ASP A N 1
ATOM 2162 C CA . ASP A 1 272 ? -1.407 -9.051 -3.518 1.00 89.56 272 ASP A CA 1
ATOM 2163 C C . ASP A 1 272 ? -1.785 -9.239 -2.043 1.00 89.56 272 ASP A C 1
ATOM 2165 O O . ASP A 1 272 ? -2.215 -8.286 -1.393 1.00 89.56 272 ASP A O 1
ATOM 2169 N N . LEU A 1 273 ? -1.556 -10.426 -1.462 1.00 90.25 273 LEU A N 1
ATOM 2170 C CA . LEU A 1 273 ? -1.855 -10.663 -0.046 1.00 90.25 273 LEU A CA 1
ATOM 2171 C C . LEU A 1 273 ? -0.946 -9.851 0.892 1.00 90.25 273 LEU A C 1
ATOM 2173 O O . LEU A 1 273 ? -1.404 -9.366 1.928 1.00 90.25 273 LEU A O 1
ATOM 2177 N N . ASP A 1 274 ? 0.334 -9.706 0.554 1.00 87.56 274 ASP A N 1
ATOM 2178 C CA . ASP A 1 274 ? 1.283 -8.890 1.319 1.00 87.56 274 ASP A CA 1
ATOM 2179 C C . ASP A 1 274 ? 0.933 -7.398 1.218 1.00 87.56 274 ASP A C 1
ATOM 2181 O O . ASP A 1 274 ? 0.969 -6.681 2.226 1.00 87.56 274 ASP A O 1
ATOM 2185 N N . SER A 1 275 ? 0.526 -6.943 0.031 1.00 87.81 275 SER A N 1
ATOM 2186 C CA . SER A 1 275 ? 0.051 -5.576 -0.210 1.00 87.81 275 SER A CA 1
ATOM 2187 C C . SER A 1 275 ? -1.234 -5.283 0.570 1.00 87.81 275 SER A C 1
ATOM 2189 O O . SER A 1 275 ? -1.284 -4.309 1.323 1.00 87.81 275 SER A O 1
ATOM 2191 N N . MET A 1 276 ? -2.233 -6.170 0.502 1.00 89.75 276 MET A N 1
ATOM 2192 C CA . MET A 1 276 ? -3.473 -6.069 1.285 1.00 89.75 276 MET A CA 1
ATOM 2193 C C . MET A 1 276 ? -3.200 -6.043 2.791 1.00 89.75 276 MET A C 1
ATOM 2195 O O . MET A 1 276 ? -3.782 -5.234 3.518 1.00 89.75 276 MET A O 1
ATOM 2199 N N . GLY A 1 277 ? -2.307 -6.913 3.271 1.00 87.69 277 GLY A N 1
ATOM 2200 C CA . GLY A 1 277 ? -1.910 -6.955 4.676 1.00 87.69 277 GLY A CA 1
ATOM 2201 C C . GLY A 1 277 ? -1.249 -5.653 5.119 1.00 87.69 277 GLY A C 1
ATOM 2202 O O . GLY A 1 277 ? -1.580 -5.123 6.179 1.00 87.69 277 GLY A O 1
ATOM 2203 N N . THR A 1 278 ? -0.372 -5.098 4.283 1.00 86.19 278 THR A N 1
ATOM 2204 C CA . THR A 1 278 ? 0.289 -3.817 4.550 1.00 86.19 278 THR A CA 1
ATOM 2205 C C . THR A 1 278 ? -0.732 -2.683 4.611 1.00 86.19 278 THR A C 1
ATOM 2207 O O . THR A 1 278 ? -0.795 -2.002 5.632 1.00 86.19 278 THR A O 1
ATOM 2210 N N . ILE A 1 279 ? -1.593 -2.528 3.600 1.00 89.50 279 ILE A N 1
ATOM 2211 C CA . ILE A 1 279 ? -2.650 -1.499 3.586 1.00 89.50 279 ILE A CA 1
ATOM 2212 C C . ILE A 1 279 ? -3.534 -1.625 4.830 1.00 89.50 279 ILE A C 1
ATOM 2214 O O . ILE A 1 279 ? -3.755 -0.638 5.525 1.00 89.50 279 ILE A O 1
ATOM 2218 N N . SER A 1 280 ? -3.943 -2.846 5.188 1.00 88.44 280 SER A N 1
ATOM 2219 C CA . SER A 1 280 ? -4.752 -3.107 6.386 1.00 88.44 280 SER A CA 1
ATOM 2220 C C . SER A 1 280 ? -4.048 -2.684 7.678 1.00 88.44 280 SER A C 1
ATOM 2222 O O . SER A 1 280 ? -4.680 -2.169 8.596 1.00 88.44 280 SER A O 1
ATOM 2224 N N . VAL A 1 281 ? -2.731 -2.865 7.783 1.00 87.19 281 VAL A N 1
ATOM 2225 C CA . VAL A 1 281 ? -1.972 -2.389 8.948 1.00 87.19 281 VAL A CA 1
ATOM 2226 C C . VAL A 1 281 ? -1.952 -0.861 9.005 1.00 87.19 281 VAL A C 1
ATOM 2228 O O . VAL A 1 281 ? -2.074 -0.302 10.093 1.00 87.19 281 VAL A O 1
ATOM 2231 N N . PHE A 1 282 ? -1.815 -0.180 7.869 1.00 87.44 282 PHE A N 1
ATOM 2232 C CA . PHE A 1 282 ? -1.775 1.282 7.834 1.00 87.44 282 PHE A CA 1
ATOM 2233 C C . PHE A 1 282 ? -3.147 1.931 8.047 1.00 87.44 282 PHE A C 1
ATOM 2235 O O . PHE A 1 282 ? -3.238 2.920 8.773 1.00 87.44 282 PHE A O 1
ATOM 2242 N N . SER A 1 283 ? -4.209 1.345 7.497 1.00 90.94 283 SER A N 1
ATOM 2243 C CA . SER A 1 283 ? -5.569 1.872 7.587 1.00 90.94 283 SER A CA 1
ATOM 2244 C C . SER A 1 283 ? -6.284 1.418 8.864 1.00 90.94 283 SER A C 1
ATOM 2246 O O . SER A 1 283 ? -6.779 2.235 9.639 1.00 90.94 283 SER A O 1
ATOM 2248 N N . ALA A 1 284 ? -6.288 0.116 9.155 1.00 90.56 284 ALA A N 1
ATOM 2249 C CA . ALA A 1 284 ? -7.118 -0.462 10.206 1.00 90.56 284 ALA A CA 1
ATOM 2250 C C . ALA A 1 284 ? -6.449 -0.449 11.589 1.00 90.56 284 ALA A C 1
ATOM 2252 O O . ALA A 1 284 ? -7.110 -0.202 12.605 1.00 90.56 284 ALA A O 1
ATOM 2253 N N . ALA A 1 285 ? -5.138 -0.695 11.671 1.00 89.44 285 ALA A N 1
ATOM 2254 C CA . ALA A 1 285 ? -4.479 -0.806 12.973 1.00 89.44 285 ALA A CA 1
ATOM 2255 C C . ALA A 1 285 ? -4.561 0.491 13.805 1.00 89.44 285 ALA A C 1
ATOM 2257 O O . ALA A 1 285 ? -4.852 0.391 15.001 1.00 89.44 285 ALA A O 1
ATOM 2258 N N . PRO A 1 286 ? -4.389 1.707 13.242 1.00 91.00 286 PRO A N 1
ATOM 2259 C CA . PRO A 1 286 ? -4.628 2.942 13.984 1.00 91.00 286 PRO A CA 1
ATOM 2260 C C . PRO A 1 286 ? -6.053 3.032 14.531 1.00 91.00 286 PRO A C 1
ATOM 2262 O O . PRO A 1 286 ? -6.219 3.303 15.718 1.00 91.00 286 PRO A O 1
ATOM 2265 N N . ILE A 1 287 ? -7.065 2.744 13.709 1.00 92.56 287 ILE A N 1
ATOM 2266 C CA . ILE A 1 287 ? -8.476 2.917 14.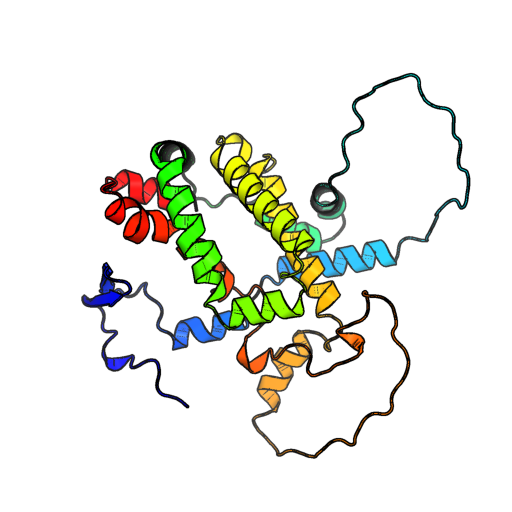076 1.00 92.56 287 ILE A CA 1
ATOM 2267 C C . ILE A 1 287 ? -8.901 1.954 15.188 1.00 92.56 287 ILE A C 1
ATOM 2269 O O . ILE A 1 287 ? -9.487 2.390 16.179 1.00 92.56 287 ILE A O 1
ATOM 2273 N N . TRP A 1 288 ? -8.631 0.655 15.035 1.00 90.44 288 TRP A N 1
ATOM 2274 C CA . TRP A 1 288 ? -9.230 -0.370 15.903 1.00 90.44 288 TRP A CA 1
ATOM 2275 C C . TRP A 1 288 ? -8.291 -0.925 16.973 1.00 90.44 288 TRP A C 1
ATOM 2277 O O . TRP A 1 288 ? -8.763 -1.505 17.950 1.00 90.44 288 TRP A O 1
ATOM 2287 N N . LEU A 1 289 ? -6.976 -0.728 16.842 1.00 88.69 289 LEU A N 1
ATOM 2288 C CA . LEU A 1 289 ? -5.994 -1.233 17.808 1.00 88.69 289 LEU A CA 1
ATOM 2289 C C . LEU A 1 289 ? -5.264 -0.103 18.535 1.00 88.69 289 LEU A C 1
ATOM 2291 O O . LEU A 1 289 ? -5.138 -0.134 19.757 1.00 88.69 289 LEU A O 1
ATOM 2295 N N . GLY A 1 290 ? -4.756 0.876 17.796 1.00 89.69 290 GLY A N 1
ATOM 2296 C CA . GLY A 1 290 ? -3.845 1.895 18.303 1.00 89.69 290 GLY A CA 1
ATOM 2297 C C . GLY A 1 290 ? -4.510 3.019 19.076 1.00 89.69 290 GLY A C 1
ATOM 2298 O O . GLY A 1 290 ? -4.246 3.210 20.264 1.00 89.69 290 GLY A O 1
ATOM 2299 N N . LEU A 1 291 ? -5.358 3.782 18.390 1.00 92.25 291 LEU A N 1
ATOM 2300 C CA . LEU A 1 291 ? -6.017 4.970 18.928 1.00 92.25 291 LEU A CA 1
ATOM 2301 C C . LEU A 1 291 ? -6.916 4.630 20.132 1.00 92.25 291 LEU A C 1
ATOM 2303 O O . LEU A 1 291 ? -6.772 5.301 21.160 1.00 92.25 291 LEU A O 1
ATOM 2307 N N . PRO A 1 292 ? -7.723 3.544 20.121 1.00 91.62 292 PRO A N 1
ATOM 2308 C CA . PRO A 1 292 ? -8.543 3.178 21.276 1.00 91.62 292 PRO A CA 1
ATOM 2309 C C . PRO A 1 292 ? -7.725 2.860 22.531 1.00 91.62 292 PRO A C 1
ATOM 2311 O O . PRO A 1 292 ? -8.122 3.243 23.631 1.00 91.62 292 PRO A O 1
ATOM 2314 N N . ARG A 1 293 ? -6.557 2.213 22.385 1.00 90.06 293 ARG A N 1
ATOM 2315 C CA . ARG A 1 293 ? -5.641 1.918 23.506 1.00 90.06 293 ARG A CA 1
ATOM 2316 C C . ARG A 1 293 ? -4.981 3.169 24.082 1.00 90.06 293 ARG A C 1
ATOM 2318 O O . ARG A 1 293 ? -4.543 3.152 25.226 1.00 90.06 293 ARG A O 1
ATOM 2325 N N . GLN A 1 294 ? -4.951 4.251 23.312 1.00 92.31 294 GLN A N 1
ATOM 2326 C CA . GLN A 1 294 ? -4.494 5.574 23.738 1.00 92.31 294 GLN A CA 1
ATOM 2327 C C . GLN A 1 294 ? -5.647 6.456 24.252 1.00 92.31 294 GLN A C 1
ATOM 2329 O O . GLN A 1 294 ? -5.448 7.639 24.513 1.00 92.31 294 GLN A O 1
ATOM 2334 N N . GLY A 1 295 ? -6.859 5.905 24.397 1.00 92.75 295 GLY A N 1
ATOM 2335 C CA . GLY A 1 295 ? -8.041 6.640 24.859 1.00 92.75 295 GLY A CA 1
ATOM 2336 C C . GLY A 1 295 ? -8.710 7.506 23.787 1.00 92.75 295 GLY A C 1
ATOM 2337 O O . GLY A 1 295 ? -9.623 8.267 24.103 1.00 92.75 295 GLY A O 1
ATOM 2338 N N . ILE A 1 296 ? -8.294 7.389 22.524 1.00 93.81 296 ILE A N 1
ATOM 2339 C CA . ILE A 1 296 ? -8.841 8.145 21.395 1.00 93.81 296 ILE A CA 1
ATOM 2340 C C . ILE A 1 296 ? -9.871 7.277 20.671 1.00 93.81 296 ILE A C 1
ATOM 2342 O O . ILE A 1 296 ? -9.578 6.160 20.250 1.00 93.81 296 ILE A O 1
ATOM 2346 N N . ARG A 1 297 ? -11.086 7.798 20.496 1.00 92.06 297 ARG A N 1
ATOM 2347 C CA . ARG A 1 297 ? -12.145 7.147 19.717 1.00 92.06 297 ARG A CA 1
ATOM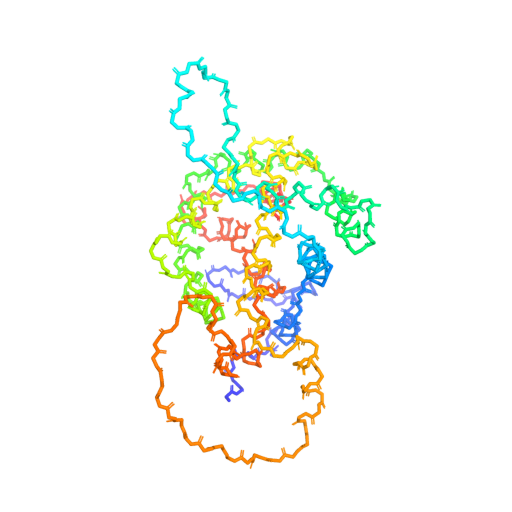 2348 C C . ARG A 1 297 ? -12.609 8.079 18.611 1.00 92.06 297 ARG A C 1
ATOM 2350 O O . ARG A 1 297 ? -12.939 9.232 18.876 1.00 92.06 297 ARG A O 1
ATOM 2357 N N . LEU A 1 298 ? -12.610 7.558 17.393 1.00 93.50 298 LEU A N 1
ATOM 2358 C CA . LEU A 1 298 ? -13.049 8.262 16.198 1.00 93.50 298 LEU A CA 1
ATOM 2359 C C . LEU A 1 298 ? -14.562 8.111 16.052 1.00 93.50 298 LEU A C 1
ATOM 2361 O O . LEU A 1 298 ? -15.137 7.097 16.458 1.00 93.50 298 LEU A O 1
ATOM 2365 N N . ARG A 1 299 ? -15.205 9.117 15.464 1.00 95.44 299 ARG A N 1
ATOM 2366 C CA . ARG A 1 299 ? -16.598 9.018 15.010 1.00 95.44 299 ARG A CA 1
ATOM 2367 C C . ARG A 1 299 ? -16.671 8.128 13.772 1.00 95.44 299 ARG A C 1
ATOM 2369 O O . ARG A 1 299 ? -15.701 8.032 13.030 1.00 95.44 299 ARG A O 1
ATOM 2376 N N . GLU A 1 300 ? -17.834 7.544 13.498 1.00 95.19 300 GLU A N 1
ATOM 2377 C CA . GLU A 1 300 ? -18.031 6.674 12.325 1.00 95.19 300 GLU A CA 1
ATOM 2378 C C . GLU A 1 300 ? -17.644 7.361 11.008 1.00 95.19 300 GLU A C 1
ATOM 2380 O O . GLU A 1 300 ? -16.951 6.768 10.187 1.00 95.19 300 GLU A O 1
ATOM 2385 N N . GLN A 1 301 ? -17.986 8.644 10.853 1.00 96.38 301 GLN A N 1
ATOM 2386 C CA . GLN A 1 301 ? -17.570 9.424 9.686 1.00 96.38 301 GLN A CA 1
ATOM 2387 C C . GLN A 1 301 ? -16.046 9.579 9.602 1.00 96.38 301 GLN A C 1
ATOM 2389 O O . GLN A 1 301 ? -15.481 9.472 8.523 1.00 96.38 301 GLN A O 1
ATOM 2394 N N . GLU A 1 302 ? -15.368 9.796 10.733 1.00 95.69 302 GLU A N 1
ATOM 2395 C CA . GLU A 1 302 ? -13.907 9.929 10.750 1.00 95.69 302 GLU A CA 1
ATOM 2396 C C . GLU A 1 302 ? -13.223 8.599 10.414 1.00 95.69 302 GLU A C 1
ATOM 2398 O O . GLU A 1 302 ? -12.176 8.586 9.777 1.00 95.69 302 GLU A O 1
ATOM 2403 N N . ILE A 1 303 ? -13.828 7.478 10.807 1.00 95.62 303 ILE A N 1
ATOM 2404 C CA . ILE A 1 303 ? -13.374 6.145 10.409 1.00 95.62 303 ILE A CA 1
ATOM 2405 C C . ILE A 1 303 ? -13.520 5.981 8.895 1.00 95.62 303 ILE A C 1
ATOM 2407 O O . ILE A 1 303 ? -12.547 5.633 8.238 1.00 95.62 303 ILE A O 1
ATOM 2411 N N . ALA A 1 304 ? -14.694 6.278 8.333 1.00 96.19 304 ALA A N 1
ATOM 2412 C CA . ALA A 1 304 ? -14.936 6.162 6.896 1.00 96.19 304 ALA A CA 1
ATOM 2413 C C . ALA A 1 304 ? -14.011 7.073 6.069 1.00 96.19 304 ALA A C 1
ATOM 2415 O O . ALA A 1 304 ? -13.424 6.622 5.091 1.00 96.19 304 ALA A O 1
ATOM 2416 N N . ASP A 1 305 ? -13.838 8.330 6.485 1.00 96.50 305 ASP A N 1
ATOM 2417 C CA . ASP A 1 305 ? -12.956 9.295 5.821 1.00 96.50 305 ASP A CA 1
ATOM 2418 C C . ASP A 1 305 ? -11.478 8.866 5.896 1.00 96.50 305 ASP A C 1
ATOM 2420 O O . ASP A 1 305 ? -10.738 9.023 4.928 1.00 96.50 305 ASP A O 1
ATOM 2424 N N . TYR A 1 306 ? -11.034 8.304 7.028 1.00 94.62 306 TYR A N 1
ATOM 2425 C CA . TYR A 1 306 ? -9.666 7.794 7.168 1.00 94.62 306 TYR A CA 1
ATOM 2426 C C . TYR A 1 306 ? -9.428 6.532 6.337 1.00 94.62 306 TYR A C 1
ATOM 2428 O O . TYR A 1 306 ? -8.360 6.387 5.756 1.00 94.62 306 TYR A O 1
ATOM 2436 N N . LEU A 1 307 ? -10.406 5.625 6.269 1.00 94.56 307 LEU A N 1
ATOM 2437 C CA . LEU A 1 307 ? -10.308 4.422 5.441 1.00 94.56 307 LEU A CA 1
ATOM 2438 C C . LEU A 1 307 ? -10.287 4.757 3.953 1.00 94.56 307 LEU A C 1
ATOM 2440 O O . LEU A 1 307 ? -9.529 4.137 3.232 1.00 94.56 307 LEU A O 1
ATOM 2444 N N . ALA A 1 308 ? -11.071 5.739 3.505 1.00 93.94 308 ALA A N 1
ATOM 2445 C CA . ALA A 1 308 ? -11.100 6.149 2.100 1.00 93.94 308 ALA A CA 1
ATOM 2446 C C . ALA A 1 308 ? -9.785 6.788 1.616 1.00 93.94 308 ALA A C 1
ATOM 2448 O O . ALA A 1 308 ? -9.536 6.847 0.416 1.00 93.94 308 ALA A O 1
ATOM 2449 N N . LEU A 1 309 ? -8.963 7.298 2.539 1.00 92.56 309 LEU A N 1
ATOM 2450 C CA . LEU A 1 309 ? -7.649 7.852 2.220 1.00 92.56 309 LEU A CA 1
ATOM 2451 C C . LEU A 1 309 ? -6.599 6.775 1.897 1.00 92.56 309 LEU A C 1
ATOM 2453 O O . LEU A 1 309 ? -5.647 7.076 1.178 1.00 92.56 309 LEU A O 1
ATOM 2457 N N . TRP A 1 310 ? -6.736 5.577 2.470 1.00 89.44 310 TRP A N 1
ATOM 2458 C CA . TRP A 1 310 ? -5.784 4.469 2.341 1.00 89.44 310 TRP A CA 1
ATOM 2459 C C . TRP A 1 310 ? -6.223 3.463 1.282 1.00 89.44 310 TRP A C 1
ATOM 2461 O O . TRP A 1 310 ? -5.319 2.968 0.574 1.00 89.44 310 TRP A O 1
#

InterPro domains:
  IPR037473 Rubber oxygenase Lcp-like [PTHR37539] (15-310)